Protein AF-A0AAV7JFS1-F1 (afdb_monomer_lite)

Secondary structure (DSSP, 8-state):
--HHHHHHHHTT---HHHHHHHSTTT--PPPHHHHHHHHHHTS-SS--EEEE-TTS-EEEEE--HHHHHHHHHHHHHHHTTTTTTT--SPEEEEESSBEEEEEETTS-EEEE-S-TTSSTTB---EEE----SHHHHHHHIIIIIHHHHHHHHHH-EEETTEEEEEEE------HHHHHHHHT--SS--TT--S-TTGGG-HHHHHHHS---S-HHHHHHHHHH--TTS---PPPTT---TTSPPPPS-------HHHHHHHHHHHHHHHHHHHHTT--S--TT-HHHHHHHHHHHHHHHHHH----SPBPTTSSBS--HHHHHHHHH-HHHHT------

Structure (mmCIF, N/CA/C/O backbone):
data_AF-A0AAV7JFS1-F1
#
_entry.id   AF-A0AAV7JFS1-F1
#
loop_
_atom_site.group_PDB
_atom_site.id
_atom_site.type_symbol
_atom_site.label_atom_id
_atom_site.label_alt_id
_atom_site.label_comp_id
_atom_site.label_asym_id
_atom_site.label_entity_id
_atom_site.label_seq_id
_atom_site.pdbx_PDB_ins_code
_atom_site.Cartn_x
_atom_site.Cartn_y
_atom_site.Cartn_z
_atom_site.occupancy
_atom_site.B_iso_or_equiv
_atom_site.auth_seq_id
_atom_site.auth_comp_id
_atom_site.auth_asym_id
_atom_site.auth_atom_id
_atom_site.pdbx_PDB_model_num
ATOM 1 N N . MET A 1 1 ? -40.258 6.018 -14.668 1.00 56.47 1 MET A N 1
ATOM 2 C CA . MET A 1 1 ? -39.124 6.833 -14.172 1.00 56.47 1 MET A CA 1
ATOM 3 C C . MET A 1 1 ? -38.743 7.802 -15.288 1.00 56.47 1 MET A C 1
ATOM 5 O O . MET A 1 1 ? -38.619 7.331 -16.410 1.00 56.47 1 MET A O 1
ATOM 9 N N . SER A 1 2 ? -38.694 9.124 -15.060 1.00 63.75 2 SER A N 1
ATOM 10 C CA . SER A 1 2 ? -38.379 10.075 -16.148 1.00 63.75 2 SER A CA 1
ATOM 11 C C . SER A 1 2 ? -36.921 9.918 -16.602 1.00 63.75 2 SER A C 1
ATOM 13 O O . SER A 1 2 ? -36.074 9.570 -15.779 1.00 63.75 2 SER A O 1
ATOM 15 N N . SER A 1 3 ? -36.623 10.174 -17.884 1.00 58.41 3 SER A N 1
ATOM 16 C CA . SER A 1 3 ? -35.262 10.037 -18.441 1.00 58.41 3 SER A CA 1
ATOM 17 C C . SER A 1 3 ? -34.228 10.840 -17.647 1.00 58.41 3 SER A C 1
ATOM 19 O O . SER A 1 3 ? -33.154 10.341 -17.363 1.00 58.41 3 SER A O 1
ATOM 21 N N . TYR A 1 4 ? -34.624 12.006 -17.133 1.00 59.56 4 TYR A N 1
ATOM 22 C CA . TYR A 1 4 ? -33.806 12.855 -16.267 1.00 59.56 4 TYR A CA 1
ATOM 23 C C . TYR A 1 4 ? -33.315 12.163 -14.980 1.00 59.56 4 TYR A C 1
ATOM 25 O O . TYR A 1 4 ? -32.215 12.435 -14.512 1.00 59.56 4 TYR A O 1
ATOM 33 N N . ILE A 1 5 ? -34.113 11.267 -14.385 1.00 57.91 5 ILE A N 1
ATOM 34 C CA . ILE A 1 5 ? -33.707 10.522 -13.181 1.00 57.91 5 ILE A CA 1
ATOM 35 C C . ILE A 1 5 ? -32.693 9.429 -13.540 1.00 57.91 5 ILE A C 1
ATOM 37 O O . ILE A 1 5 ? -31.767 9.200 -12.767 1.00 57.91 5 ILE A O 1
ATOM 41 N N . ILE A 1 6 ? -32.847 8.791 -14.704 1.00 59.22 6 ILE A N 1
ATOM 42 C CA . ILE A 1 6 ? -31.910 7.780 -15.217 1.00 59.22 6 ILE A CA 1
ATOM 43 C C . ILE A 1 6 ? -30.575 8.449 -15.561 1.00 59.22 6 ILE A C 1
ATOM 45 O O . ILE A 1 6 ? -29.546 8.030 -15.038 1.00 59.22 6 ILE A O 1
ATOM 49 N N . ASP A 1 7 ? -30.611 9.564 -16.294 1.00 56.53 7 ASP A N 1
ATOM 50 C CA . ASP A 1 7 ? -29.421 10.339 -16.658 1.00 56.53 7 ASP A CA 1
ATOM 51 C C . ASP A 1 7 ? -28.660 10.804 -15.406 1.00 56.53 7 ASP A C 1
ATOM 53 O O . ASP A 1 7 ? -27.447 10.671 -15.314 1.00 56.53 7 ASP A O 1
ATOM 57 N N . LEU A 1 8 ? -29.352 11.299 -14.374 1.00 53.88 8 LEU A N 1
ATOM 58 C CA . LEU A 1 8 ? -28.686 11.713 -13.137 1.00 53.88 8 LEU A CA 1
ATOM 59 C C . LEU A 1 8 ? -28.112 10.538 -12.319 1.00 53.88 8 LEU A C 1
ATOM 61 O O . LEU A 1 8 ? -27.107 10.722 -11.625 1.00 53.88 8 LEU A O 1
ATOM 65 N N . LEU A 1 9 ? -28.726 9.347 -12.373 1.00 55.47 9 LEU A N 1
ATOM 66 C CA . LEU A 1 9 ? -28.208 8.129 -11.727 1.00 55.47 9 LEU A CA 1
ATOM 67 C C . LEU A 1 9 ? -26.950 7.620 -12.431 1.00 55.47 9 LEU A C 1
ATOM 69 O O . LEU A 1 9 ? -26.016 7.196 -11.753 1.00 55.47 9 LEU A O 1
ATOM 73 N N . GLU A 1 10 ? -26.888 7.742 -13.755 1.00 52.69 10 GLU A N 1
ATOM 74 C CA . GLU A 1 10 ? -25.727 7.355 -14.561 1.00 52.69 10 GLU A CA 1
ATOM 75 C C . GLU A 1 10 ? -24.498 8.250 -14.320 1.00 52.69 10 GLU A C 1
ATOM 77 O O . GLU A 1 10 ? -23.367 7.777 -14.411 1.00 52.69 10 GLU A O 1
ATOM 82 N N . ILE A 1 11 ? -24.690 9.519 -13.932 1.00 51.75 11 ILE A N 1
ATOM 83 C CA . ILE A 1 11 ? -23.591 10.474 -13.673 1.00 51.75 11 ILE A CA 1
ATOM 84 C C . ILE A 1 11 ? -23.099 10.404 -12.205 1.00 51.75 11 ILE A C 1
ATOM 86 O O . ILE A 1 11 ? -22.103 11.031 -11.844 1.00 51.75 11 ILE A O 1
ATOM 90 N N . GLY A 1 12 ? -23.776 9.650 -11.325 1.00 47.09 12 GLY A N 1
ATOM 91 C CA . GLY A 1 12 ? -23.337 9.394 -9.942 1.00 47.09 12 GLY A CA 1
ATOM 92 C C . GLY A 1 12 ? -23.306 10.619 -9.009 1.00 47.09 12 GLY A C 1
ATOM 93 O O . GLY A 1 12 ? -22.743 10.556 -7.916 1.00 47.09 12 GLY A O 1
ATOM 94 N N . ALA A 1 13 ? -23.909 11.743 -9.407 1.00 51.78 13 ALA A N 1
ATOM 95 C CA . ALA A 1 13 ? -23.763 13.041 -8.746 1.00 51.78 13 ALA A CA 1
ATOM 96 C C . ALA A 1 13 ? -24.968 13.424 -7.863 1.00 51.78 13 ALA A C 1
ATOM 98 O O . ALA A 1 13 ? -25.509 14.525 -7.973 1.00 51.78 13 ALA A O 1
ATOM 99 N N . PHE A 1 14 ? -25.396 12.543 -6.954 1.00 57.62 14 PHE A N 1
ATOM 100 C CA . PHE A 1 14 ? -26.472 12.867 -6.010 1.00 57.62 14 PHE A CA 1
ATOM 101 C C . PHE A 1 14 ? -25.961 13.181 -4.608 1.00 57.62 14 PHE A C 1
ATOM 103 O O . PHE A 1 14 ? -25.256 12.391 -3.983 1.00 57.62 14 PHE A O 1
ATOM 110 N N . LYS A 1 15 ? -26.433 14.293 -4.034 1.00 69.62 15 LYS A N 1
ATOM 111 C CA . LYS A 1 15 ? -26.408 14.467 -2.576 1.00 69.62 15 LYS A CA 1
ATOM 112 C C . LYS A 1 15 ? -27.488 13.570 -1.962 1.00 69.62 15 LYS A C 1
ATOM 114 O O . LYS A 1 15 ? -28.612 13.533 -2.460 1.00 69.62 15 LYS A O 1
ATOM 119 N N . TYR A 1 16 ? -27.190 12.908 -0.841 1.00 71.81 16 TYR A N 1
ATOM 120 C CA . TYR A 1 16 ? -28.104 11.995 -0.124 1.00 71.81 16 TYR A CA 1
ATOM 121 C C . TYR A 1 16 ? -29.542 12.536 0.032 1.00 71.81 16 TYR A C 1
ATOM 123 O O . TYR A 1 16 ? -30.529 11.818 -0.116 1.00 71.81 16 TYR A O 1
ATOM 131 N N . THR A 1 17 ? -29.676 13.839 0.286 1.00 68.94 17 THR A N 1
ATOM 132 C CA . THR A 1 17 ? -30.964 14.523 0.462 1.00 68.94 17 THR A CA 1
ATOM 133 C C . THR A 1 17 ? -31.788 14.648 -0.822 1.00 68.94 17 THR A C 1
ATOM 135 O O . THR A 1 17 ? -33.015 14.683 -0.741 1.00 68.94 17 THR A O 1
ATOM 138 N N . GLN A 1 18 ? -31.150 14.707 -1.993 1.00 73.50 18 GLN A N 1
ATOM 139 C CA . GLN A 1 18 ? -31.816 14.731 -3.299 1.00 73.50 18 GLN A CA 1
ATOM 140 C C . GLN A 1 18 ? -32.323 13.334 -3.662 1.00 73.50 18 GLN A C 1
ATOM 142 O O . GLN A 1 18 ? -33.495 13.186 -4.000 1.00 73.50 18 GLN A O 1
ATOM 147 N N . LEU A 1 19 ? -31.487 12.308 -3.470 1.00 73.50 19 LEU A N 1
ATOM 148 C CA . LEU A 1 19 ? -31.853 10.908 -3.699 1.00 73.50 19 LEU A CA 1
ATOM 149 C C . LEU A 1 19 ? -33.037 10.482 -2.816 1.00 73.50 19 LEU A C 1
ATOM 151 O O . LEU A 1 19 ? -34.024 9.939 -3.305 1.00 73.50 19 LEU A O 1
ATOM 155 N N . LYS A 1 20 ? -33.000 10.837 -1.524 1.00 72.12 20 LYS A N 1
ATOM 156 C CA . LYS A 1 20 ? -34.100 10.573 -0.586 1.00 72.12 20 LYS A CA 1
ATOM 157 C C . LYS A 1 20 ? -35.417 11.246 -0.988 1.00 72.12 20 LYS A C 1
ATOM 159 O O . LYS A 1 20 ? -36.482 10.697 -0.723 1.00 72.12 20 LYS A O 1
ATOM 164 N N . LYS A 1 21 ? -35.372 12.449 -1.575 1.00 73.94 21 LYS A N 1
ATOM 165 C CA . LYS A 1 21 ? -36.579 13.138 -2.067 1.00 73.94 21 LYS A CA 1
ATOM 166 C C . LYS A 1 21 ? -37.148 12.455 -3.310 1.00 73.94 21 LYS A C 1
ATOM 168 O O . LYS A 1 21 ? -38.365 12.358 -3.413 1.00 73.94 21 LYS A O 1
ATOM 173 N N . LEU A 1 22 ? -36.279 11.985 -4.204 1.00 72.38 22 LEU A N 1
ATOM 174 C CA . LEU A 1 22 ? -36.659 11.321 -5.453 1.00 72.38 22 LEU A CA 1
ATOM 175 C C . LEU A 1 22 ? -37.273 9.937 -5.222 1.00 72.38 22 LEU A C 1
ATOM 177 O O . LEU A 1 22 ? -38.253 9.595 -5.867 1.00 72.38 22 LEU A O 1
ATOM 181 N N . LEU A 1 23 ? -36.735 9.171 -4.273 1.00 74.19 23 LEU A N 1
ATOM 182 C CA . LEU A 1 23 ? -37.113 7.772 -4.034 1.00 74.19 23 LEU A CA 1
ATOM 183 C C . LEU A 1 23 ? -38.094 7.585 -2.867 1.00 74.19 23 LEU A C 1
ATOM 185 O O . LEU A 1 23 ? -38.326 6.467 -2.413 1.00 74.19 23 LEU A O 1
ATOM 189 N N . LYS A 1 24 ? -38.671 8.682 -2.359 1.00 67.19 24 LYS A N 1
ATOM 190 C CA . LYS A 1 24 ? -39.486 8.709 -1.132 1.00 67.19 24 LYS A CA 1
ATOM 191 C C . LYS A 1 24 ? -40.733 7.811 -1.189 1.00 67.19 24 LYS A C 1
ATOM 193 O O . LYS A 1 24 ? -41.293 7.521 -0.137 1.00 67.19 24 LYS A O 1
ATOM 198 N N . GLN A 1 25 ? -41.180 7.430 -2.386 1.00 61.62 25 GLN A N 1
ATOM 199 C CA . GLN A 1 25 ? -42.351 6.572 -2.597 1.00 61.62 25 GLN A CA 1
ATOM 200 C C . GLN A 1 25 ? -42.007 5.073 -2.649 1.00 61.62 25 GLN A C 1
ATOM 202 O O . GLN A 1 25 ? -42.885 4.267 -2.367 1.00 61.62 25 GLN A O 1
ATOM 207 N N . ASP A 1 26 ? -40.742 4.712 -2.902 1.00 66.81 26 ASP A N 1
ATOM 208 C CA . ASP A 1 26 ? -40.341 3.325 -3.189 1.00 66.81 26 ASP A CA 1
ATOM 209 C C . ASP A 1 26 ? -39.353 2.747 -2.161 1.00 66.81 26 ASP A C 1
ATOM 211 O O . ASP A 1 26 ? -39.311 1.537 -1.952 1.00 66.81 26 ASP A O 1
ATOM 215 N N . ILE A 1 27 ? -38.537 3.590 -1.509 1.00 70.00 27 ILE A N 1
ATOM 216 C CA . ILE A 1 27 ? -37.485 3.150 -0.579 1.00 70.00 27 ILE A CA 1
ATOM 217 C C . ILE A 1 27 ? -37.431 4.065 0.650 1.00 70.00 27 ILE A C 1
ATOM 219 O O . ILE A 1 27 ? -37.325 5.292 0.556 1.00 70.00 27 ILE A O 1
ATOM 223 N N . VAL A 1 28 ? -37.432 3.459 1.841 1.00 74.38 28 VAL A N 1
ATOM 224 C CA . VAL A 1 28 ? -37.285 4.185 3.108 1.00 74.38 28 VAL A CA 1
ATOM 225 C C . VAL A 1 28 ? -35.805 4.417 3.410 1.00 74.38 28 VAL A C 1
ATOM 227 O O . VAL A 1 28 ? -35.106 3.550 3.921 1.00 74.38 28 VAL A O 1
ATOM 230 N N . PHE A 1 29 ? -35.325 5.628 3.131 1.00 77.00 29 PHE A N 1
ATOM 231 C CA . PHE A 1 29 ? -33.982 6.057 3.529 1.00 77.00 29 PHE A CA 1
ATOM 232 C C . PHE A 1 29 ? -33.954 6.570 4.980 1.00 77.00 29 PHE A C 1
ATOM 234 O O . PHE A 1 29 ? -34.806 7.400 5.345 1.00 77.00 29 PHE A O 1
ATOM 241 N N . PRO A 1 30 ? -32.931 6.218 5.788 1.00 78.38 30 PRO A N 1
ATOM 242 C CA . PRO A 1 30 ? -32.705 6.811 7.106 1.00 78.38 30 PRO A CA 1
ATOM 243 C C . PRO A 1 30 ? -32.702 8.345 7.067 1.00 78.38 30 PRO A C 1
ATOM 245 O O . PRO A 1 30 ? -32.467 8.988 6.036 1.00 78.38 30 PRO A O 1
ATOM 248 N N . SER A 1 31 ? -33.023 9.004 8.176 1.00 75.81 31 SER A N 1
ATOM 249 C CA . SER A 1 31 ? -32.845 10.459 8.237 1.00 75.81 31 SER A CA 1
ATOM 250 C C . SER A 1 31 ? -31.356 10.808 8.314 1.00 75.81 31 SER A C 1
ATOM 252 O O . SER A 1 31 ? -30.551 10.017 8.798 1.00 75.81 31 SER A O 1
ATOM 254 N N . TYR A 1 32 ? -30.980 12.010 7.868 1.00 74.38 32 TYR A N 1
ATOM 255 C CA . TYR A 1 32 ? -29.608 12.486 8.063 1.00 74.38 32 TYR A CA 1
ATOM 256 C C . TYR A 1 32 ? -29.244 12.558 9.556 1.00 74.38 32 TYR A C 1
ATOM 258 O O . TYR A 1 32 ? -28.100 12.318 9.912 1.00 74.38 32 TYR A O 1
ATOM 266 N N . LYS A 1 33 ? -30.227 12.804 10.437 1.00 75.38 33 LYS A N 1
ATOM 267 C CA . LYS A 1 33 ? -30.050 12.730 11.894 1.00 75.38 33 LYS A CA 1
ATOM 268 C C . LYS A 1 33 ? -29.602 11.332 12.334 1.00 75.38 33 LYS A C 1
ATOM 270 O O . LYS A 1 33 ? -28.626 11.235 13.061 1.00 75.38 33 LYS A O 1
ATOM 275 N N . VAL A 1 34 ? -30.256 10.280 11.835 1.00 78.44 34 VAL A N 1
ATOM 276 C CA . VAL A 1 34 ? -29.882 8.882 12.119 1.00 78.44 34 VAL A CA 1
ATOM 277 C C . VAL A 1 34 ? -28.473 8.581 11.601 1.00 78.44 34 VAL A C 1
ATOM 279 O O . VAL A 1 34 ? -27.651 8.060 12.340 1.00 78.44 34 VAL A O 1
ATOM 282 N N . ILE A 1 35 ? -28.143 8.988 10.370 1.00 79.75 35 ILE A N 1
ATOM 283 C CA . ILE A 1 35 ? -26.781 8.821 9.825 1.00 79.75 35 ILE A CA 1
ATOM 284 C C . ILE A 1 35 ? -25.747 9.577 10.666 1.00 79.75 35 ILE A C 1
ATOM 286 O O . ILE A 1 35 ? -24.662 9.067 10.920 1.00 79.75 35 ILE A O 1
ATOM 290 N N . SER A 1 36 ? -26.068 10.794 11.103 1.00 76.50 36 SER A N 1
ATOM 291 C CA . SER A 1 36 ? -25.178 11.600 11.936 1.00 76.50 36 SER A CA 1
ATOM 292 C C . SER A 1 36 ? -24.962 10.982 13.316 1.00 76.50 36 SER A C 1
ATOM 294 O O . SER A 1 36 ? -23.861 11.103 13.839 1.00 76.50 36 SER A O 1
ATOM 296 N N . GLN A 1 37 ? -25.976 10.327 13.888 1.00 80.88 37 GLN A N 1
ATOM 297 C CA . GLN A 1 37 ? -25.847 9.571 15.137 1.00 80.88 37 GLN A CA 1
ATOM 298 C C . GLN A 1 37 ? -24.901 8.383 14.942 1.00 80.88 37 GLN A C 1
ATOM 300 O O . GLN A 1 37 ? -23.893 8.309 15.635 1.00 80.88 37 GLN A O 1
ATOM 305 N N . TYR A 1 38 ? -25.111 7.562 13.906 1.00 81.50 38 TYR A N 1
ATOM 306 C CA . TYR A 1 38 ? -24.168 6.488 13.563 1.00 81.50 38 TYR A CA 1
ATOM 307 C C . TYR A 1 38 ? -22.747 7.005 13.321 1.00 81.50 38 TYR A C 1
ATOM 309 O O . TYR A 1 38 ? -21.778 6.390 13.756 1.00 81.50 38 TYR A O 1
ATOM 317 N N . ARG A 1 39 ? -22.599 8.163 12.660 1.00 80.81 39 ARG A N 1
ATOM 318 C CA . ARG A 1 39 ? -21.292 8.797 12.451 1.00 80.81 39 ARG A CA 1
ATOM 319 C C . ARG A 1 39 ? -20.627 9.187 13.773 1.00 80.81 39 ARG A C 1
ATOM 321 O O . ARG A 1 39 ? -19.418 9.030 13.898 1.00 80.81 39 ARG A O 1
ATOM 328 N N . GLN A 1 40 ? -21.387 9.711 14.731 1.00 80.62 40 GLN A N 1
ATOM 329 C CA . GLN A 1 40 ? -20.873 10.044 16.061 1.00 80.62 40 GLN A CA 1
ATOM 330 C C . GLN A 1 40 ? -20.447 8.790 16.826 1.00 80.62 40 GLN A C 1
ATOM 332 O O . GLN A 1 40 ? -19.398 8.810 17.452 1.00 80.62 40 GLN A O 1
ATOM 337 N N . GLU A 1 41 ? -21.191 7.691 16.708 1.00 79.19 41 GLU A N 1
ATOM 338 C CA . GLU A 1 41 ? -20.843 6.422 17.355 1.00 79.19 41 GLU A CA 1
ATOM 339 C C . GLU A 1 41 ? -19.536 5.815 16.815 1.00 79.19 41 GLU A C 1
ATOM 341 O O . GLU A 1 41 ? -18.808 5.161 17.558 1.00 79.19 41 GLU A O 1
ATOM 346 N N . ILE A 1 42 ? -19.232 5.991 15.524 1.00 76.94 42 ILE A N 1
ATOM 347 C CA . ILE A 1 42 ? -17.968 5.526 14.914 1.00 76.94 42 ILE A CA 1
ATOM 348 C C . ILE A 1 42 ? -16.839 6.562 15.000 1.00 76.94 42 ILE A C 1
ATOM 350 O O . ILE A 1 42 ? -15.756 6.332 14.466 1.00 76.94 42 ILE A O 1
ATOM 354 N N . SER A 1 43 ? -17.097 7.725 15.599 1.00 76.81 43 SER A N 1
ATOM 355 C CA . SER A 1 43 ? -16.074 8.747 15.798 1.00 76.81 43 SER A CA 1
ATOM 356 C C . SER A 1 43 ? -15.302 8.454 17.076 1.00 76.81 43 SER A C 1
ATOM 358 O O . SER A 1 43 ? -15.879 8.064 18.086 1.00 76.81 43 SER A O 1
ATOM 360 N N . LEU A 1 44 ? -13.994 8.682 17.035 1.00 74.25 44 LEU A N 1
ATOM 361 C CA . LEU A 1 44 ? -13.149 8.609 18.221 1.00 74.25 44 LEU A CA 1
ATOM 362 C C . LEU A 1 44 ? -13.555 9.691 19.226 1.00 74.25 44 LEU A C 1
ATOM 364 O O . LEU A 1 44 ? -13.974 10.790 18.840 1.00 74.25 44 LEU A O 1
ATOM 368 N N . SER A 1 45 ? -13.395 9.393 20.512 1.00 62.34 45 SER A N 1
ATOM 369 C CA . SER A 1 45 ? -13.652 10.318 21.612 1.00 62.34 45 SER A CA 1
ATOM 370 C C . SER A 1 45 ? -12.564 11.397 21.687 1.00 62.34 45 SER A C 1
ATOM 372 O O . SER A 1 45 ? -11.737 11.408 22.580 1.00 62.34 45 SER A O 1
ATOM 374 N N . GLN A 1 46 ? -12.573 12.334 20.738 1.00 61.56 46 GLN A N 1
ATOM 375 C CA . GLN A 1 46 ? -11.890 13.638 20.797 1.00 61.56 46 GLN A CA 1
ATOM 376 C C . GLN A 1 46 ? -10.345 13.684 20.823 1.00 61.56 46 GLN A C 1
ATOM 378 O O . GLN A 1 46 ? -9.803 14.786 20.760 1.00 61.56 46 GLN A O 1
ATOM 383 N N . SER A 1 47 ? -9.616 12.570 20.807 1.00 69.38 47 SER A N 1
ATOM 384 C CA . SER A 1 47 ? -8.147 12.556 20.961 1.00 69.38 47 SER A CA 1
ATOM 385 C C . SER A 1 47 ? -7.340 12.902 19.702 1.00 69.38 47 SER A C 1
ATOM 387 O O . SER A 1 47 ? -6.328 12.269 19.405 1.00 69.38 47 SER A O 1
ATOM 389 N N . VAL A 1 48 ? -7.754 13.904 18.923 1.00 81.44 48 VAL A N 1
ATOM 390 C CA . VAL A 1 48 ? -6.903 14.386 17.825 1.00 81.44 48 VAL A CA 1
ATOM 391 C C . VAL A 1 48 ? -5.748 15.186 18.420 1.00 81.44 48 VAL A C 1
ATOM 393 O O . VAL A 1 48 ? -5.938 16.262 18.984 1.00 81.44 48 VAL A O 1
ATOM 396 N N . LEU A 1 49 ? -4.540 14.657 18.271 1.00 85.94 49 LEU A N 1
ATOM 397 C CA . LEU A 1 49 ? -3.301 15.296 18.680 1.00 85.94 49 LEU A CA 1
ATOM 398 C C . LEU A 1 49 ? -2.760 16.134 17.523 1.00 85.94 49 LEU A C 1
ATOM 400 O O . LEU A 1 49 ? -2.576 15.639 16.409 1.00 85.94 49 LEU A O 1
ATOM 404 N N . PHE A 1 50 ? -2.463 17.403 17.787 1.00 87.81 50 PHE A N 1
ATOM 405 C CA . PHE A 1 50 ? -1.722 18.227 16.839 1.00 87.81 50 PHE A CA 1
ATOM 406 C C . PHE A 1 50 ? -0.244 17.859 16.910 1.00 87.81 50 PHE A C 1
ATOM 408 O O . PHE A 1 50 ? 0.371 17.917 17.972 1.00 87.81 50 PHE A O 1
ATOM 415 N N . VAL A 1 51 ? 0.326 17.486 15.768 1.00 86.44 51 VAL A N 1
ATOM 416 C CA . VAL A 1 51 ? 1.758 17.207 15.659 1.00 86.44 51 VAL A CA 1
ATOM 417 C C . VAL A 1 51 ? 2.461 18.524 15.372 1.00 86.44 51 VAL A C 1
ATOM 419 O O . VAL A 1 51 ? 2.126 19.201 14.396 1.00 86.44 51 VAL A O 1
ATOM 422 N N . THR A 1 52 ? 3.428 18.890 16.209 1.00 87.94 52 THR A N 1
ATOM 423 C CA . THR A 1 52 ? 4.258 20.083 16.025 1.00 87.94 52 THR A CA 1
ATOM 424 C C . THR A 1 52 ? 5.688 19.705 15.664 1.00 87.94 52 THR A C 1
ATOM 426 O O . THR A 1 52 ? 6.208 18.696 16.140 1.00 87.94 52 THR A O 1
ATOM 429 N N . ASN A 1 53 ? 6.340 20.516 14.833 1.00 81.81 53 ASN A N 1
ATOM 430 C CA . ASN A 1 53 ? 7.782 20.410 14.619 1.00 81.81 53 ASN A CA 1
ATOM 431 C C . ASN A 1 53 ? 8.555 20.958 15.849 1.00 81.81 53 ASN A C 1
ATOM 433 O O . ASN A 1 53 ? 7.937 21.527 16.754 1.00 81.81 53 ASN A O 1
ATOM 437 N N . PRO A 1 54 ? 9.897 20.833 15.900 1.00 77.75 54 PRO A N 1
ATOM 438 C CA . PRO A 1 54 ? 10.707 21.372 17.001 1.00 77.75 54 PRO A CA 1
ATOM 439 C C . PRO A 1 54 ? 10.588 22.890 17.210 1.00 77.75 54 PRO A C 1
ATOM 441 O O . PRO A 1 54 ? 10.891 23.388 18.288 1.00 77.75 54 PRO A O 1
ATOM 444 N N . GLU A 1 55 ? 10.138 23.627 16.194 1.00 84.19 55 GLU A N 1
ATOM 445 C CA . GLU A 1 55 ? 9.906 25.075 16.247 1.00 84.19 55 GLU A CA 1
ATOM 446 C C . GLU A 1 55 ? 8.502 25.425 16.781 1.00 84.19 55 GLU A C 1
ATOM 448 O O . GLU A 1 55 ? 8.164 26.599 16.903 1.00 84.19 55 GLU A O 1
ATOM 453 N N . GLY A 1 56 ? 7.668 24.422 17.085 1.00 85.00 56 GLY A N 1
ATOM 454 C CA . GLY A 1 56 ? 6.296 24.593 17.572 1.00 85.00 56 GLY A CA 1
ATOM 455 C C . GLY A 1 56 ? 5.241 24.773 16.474 1.00 85.00 56 GLY A C 1
ATOM 456 O O . GLY A 1 56 ? 4.063 24.946 16.781 1.00 85.00 56 GLY A O 1
ATOM 457 N N . ASN A 1 57 ? 5.618 24.700 15.196 1.00 87.19 57 ASN A N 1
ATOM 458 C CA . ASN A 1 57 ? 4.682 24.822 14.080 1.00 87.19 57 ASN A CA 1
ATOM 459 C C . ASN A 1 57 ? 3.856 23.541 13.928 1.00 87.19 57 ASN A C 1
ATOM 461 O O . ASN A 1 57 ? 4.420 22.447 13.882 1.00 87.19 57 ASN A O 1
ATOM 465 N N . SER A 1 58 ? 2.530 23.661 13.801 1.00 88.75 58 SER A N 1
ATOM 466 C CA . SER A 1 58 ? 1.668 22.511 13.503 1.00 88.75 58 SER A CA 1
ATOM 467 C C . SER A 1 58 ? 1.954 21.987 12.095 1.00 88.75 58 SER A C 1
ATOM 469 O O . SER A 1 58 ? 1.828 22.710 11.108 1.00 88.75 58 SER A O 1
ATOM 471 N N . ILE A 1 59 ? 2.347 20.721 12.019 1.00 90.62 59 ILE A N 1
ATOM 472 C CA . ILE A 1 59 ? 2.738 20.025 10.787 1.00 90.62 59 ILE A CA 1
ATOM 473 C C . ILE A 1 59 ? 1.791 18.880 10.438 1.00 90.62 59 ILE A C 1
ATOM 475 O O . ILE A 1 59 ? 1.949 18.242 9.399 1.00 90.62 59 ILE A O 1
ATOM 479 N N . GLY A 1 60 ? 0.806 18.595 11.287 1.00 91.56 60 GLY A N 1
ATOM 480 C CA . GLY A 1 60 ? -0.133 17.518 11.036 1.00 91.56 60 GLY A CA 1
ATOM 481 C C . GLY A 1 60 ? -1.041 17.204 12.207 1.00 91.56 60 GLY A C 1
ATOM 482 O O . GLY A 1 60 ? -1.058 17.890 13.232 1.00 91.56 60 GLY A O 1
ATOM 483 N N . VAL A 1 61 ? -1.781 16.119 12.029 1.00 91.25 61 VAL A N 1
ATOM 484 C CA . VAL A 1 61 ? -2.668 15.543 13.032 1.00 91.25 61 VAL A CA 1
ATOM 485 C C . VAL A 1 61 ? -2.339 14.070 13.216 1.00 91.25 61 VAL A C 1
ATOM 487 O O . VAL A 1 61 ? -1.999 13.366 12.264 1.00 91.25 61 VAL A O 1
ATOM 490 N N . SER A 1 62 ? -2.442 13.609 14.450 1.00 89.81 62 SER A N 1
ATOM 491 C CA . SER A 1 62 ? -2.300 12.213 14.828 1.00 89.81 62 SER A CA 1
ATOM 492 C C . SER A 1 62 ? -3.465 11.823 15.718 1.00 89.81 62 SER A C 1
ATOM 494 O O . SER A 1 62 ? -4.053 12.658 16.402 1.00 89.81 62 SER A O 1
ATOM 496 N N . VAL A 1 63 ? -3.795 10.548 15.710 1.00 88.31 63 VAL A N 1
ATOM 497 C CA . VAL A 1 63 ? -4.716 9.941 16.655 1.00 88.31 63 VAL A CA 1
ATOM 498 C C . VAL A 1 63 ? -3.938 8.860 17.401 1.00 88.31 63 VAL A C 1
ATOM 500 O O . VAL A 1 63 ? -3.165 8.132 16.768 1.00 88.31 63 VAL A O 1
ATOM 503 N N . PRO A 1 64 ? -4.117 8.720 18.725 1.00 87.31 64 PRO A N 1
ATOM 504 C CA . PRO A 1 64 ? -3.531 7.626 19.480 1.00 87.31 64 PRO A CA 1
ATOM 505 C C . PRO A 1 64 ? -3.830 6.277 18.822 1.00 87.31 64 PRO A C 1
ATOM 507 O O . PRO A 1 64 ? -4.986 5.893 18.639 1.00 87.31 64 PRO A O 1
ATOM 510 N N . TYR A 1 65 ? -2.773 5.543 18.467 1.00 86.62 65 TYR A N 1
ATOM 511 C CA . TYR A 1 65 ? -2.918 4.268 17.763 1.00 86.62 65 TYR A CA 1
ATOM 512 C C . TYR A 1 65 ? -3.732 3.255 18.589 1.00 86.62 65 TYR A C 1
ATOM 514 O O . TYR A 1 65 ? -4.543 2.512 18.037 1.00 86.62 65 TYR A O 1
ATOM 522 N N . PHE A 1 66 ? -3.578 3.294 19.916 1.00 87.25 66 PHE A N 1
ATOM 523 C CA . PHE A 1 66 ? -4.337 2.465 20.849 1.00 87.25 66 PHE A CA 1
ATOM 524 C C . PHE A 1 66 ? -5.853 2.650 20.679 1.00 87.25 66 PHE A C 1
ATOM 526 O O . PHE A 1 66 ? -6.555 1.668 20.472 1.00 87.25 66 PHE A O 1
ATOM 533 N N . GLU A 1 67 ? -6.347 3.892 20.651 1.00 87.00 67 GLU A N 1
ATOM 534 C CA . GLU A 1 67 ? -7.785 4.181 20.527 1.00 87.00 67 GLU A CA 1
ATOM 535 C C . GLU A 1 67 ? -8.362 3.740 19.178 1.00 87.00 67 GLU A C 1
ATOM 537 O O . GLU A 1 67 ? -9.475 3.218 19.102 1.00 87.00 67 GLU A O 1
ATOM 542 N N . ILE A 1 68 ? -7.603 3.924 18.091 1.00 88.31 68 ILE A N 1
ATOM 543 C CA . ILE A 1 68 ? -8.013 3.448 16.763 1.00 88.31 68 ILE A CA 1
ATOM 544 C C . ILE A 1 68 ? -8.181 1.936 16.773 1.00 88.31 68 ILE A C 1
ATOM 546 O O . ILE A 1 68 ? -9.146 1.415 16.202 1.00 88.31 68 ILE A O 1
ATOM 550 N N . LEU A 1 69 ? -7.215 1.233 17.359 1.00 88.50 69 LEU A N 1
ATOM 551 C CA . LEU A 1 69 ? -7.206 -0.216 17.345 1.00 88.50 69 LEU A CA 1
ATOM 552 C C . LEU A 1 69 ? -8.272 -0.783 18.285 1.00 88.50 69 LEU A C 1
ATOM 554 O O . LEU A 1 69 ? -9.000 -1.678 17.868 1.00 88.50 69 LEU A O 1
ATOM 558 N N . GLU A 1 70 ? -8.440 -0.206 19.473 1.00 87.75 70 GLU A N 1
ATOM 559 C CA . GLU A 1 70 ? -9.521 -0.525 20.410 1.00 87.75 70 GLU A CA 1
ATOM 560 C C . GLU A 1 70 ? -10.893 -0.380 19.744 1.00 87.75 70 GLU A C 1
ATOM 562 O O . GLU A 1 70 ? -11.646 -1.352 19.668 1.00 87.75 70 GLU A O 1
ATOM 567 N N . LEU A 1 71 ? -11.181 0.787 19.152 1.00 87.50 71 LEU A N 1
ATOM 568 C CA . LEU A 1 71 ? -12.444 1.035 18.455 1.00 87.50 71 LEU A CA 1
ATOM 569 C C . LEU A 1 71 ? -12.641 0.071 17.278 1.00 87.50 71 LEU A C 1
ATOM 571 O O . LEU A 1 71 ? -13.749 -0.411 17.035 1.00 87.50 71 LEU A O 1
ATOM 575 N N . THR A 1 72 ? -11.572 -0.220 16.533 1.00 88.75 72 THR A N 1
ATOM 576 C CA . THR A 1 72 ? -11.628 -1.158 15.405 1.00 88.75 72 THR A CA 1
ATOM 577 C C . THR A 1 72 ? -11.963 -2.565 15.890 1.00 88.75 72 THR A C 1
ATOM 579 O O . THR A 1 72 ? -12.880 -3.184 15.352 1.00 88.75 72 THR A O 1
ATOM 582 N N . ILE A 1 73 ? -11.279 -3.056 16.925 1.00 87.94 73 ILE A N 1
ATOM 583 C CA . ILE A 1 73 ? -11.529 -4.381 17.494 1.00 87.94 73 ILE A CA 1
ATOM 584 C C . ILE A 1 73 ? -12.946 -4.446 18.059 1.00 87.94 73 ILE A C 1
ATOM 586 O O . ILE A 1 73 ? -13.693 -5.338 17.670 1.00 87.94 73 ILE A O 1
ATOM 590 N N . GLN A 1 74 ? -13.357 -3.478 18.881 1.00 86.44 74 GLN A N 1
ATOM 591 C CA . GLN A 1 74 ? -14.700 -3.420 19.460 1.00 86.44 74 GLN A CA 1
ATOM 592 C C . GLN A 1 74 ? -15.783 -3.533 18.383 1.00 86.44 74 GLN A C 1
ATOM 594 O O . GLN A 1 74 ? -16.711 -4.331 18.500 1.00 86.44 74 GLN A O 1
ATOM 599 N N . ARG A 1 75 ? -15.640 -2.791 17.280 1.00 85.19 75 ARG A N 1
ATOM 600 C CA . ARG A 1 75 ? -16.594 -2.834 16.163 1.00 85.19 75 ARG A CA 1
ATOM 601 C C . ARG A 1 75 ? -16.643 -4.187 15.470 1.00 85.19 75 ARG A C 1
ATOM 603 O O . ARG A 1 75 ? -17.724 -4.610 15.067 1.00 85.19 75 ARG A O 1
ATOM 610 N N . HIS A 1 76 ? -15.505 -4.857 15.337 1.00 83.69 76 HIS A N 1
ATOM 611 C CA . HIS A 1 76 ? -15.478 -6.208 14.797 1.00 83.69 76 HIS A CA 1
ATOM 612 C C . HIS A 1 76 ? -16.097 -7.210 15.774 1.00 83.69 76 HIS A C 1
ATOM 614 O O . HIS A 1 76 ? -16.934 -7.996 15.345 1.00 83.69 76 HIS A O 1
ATOM 620 N N . LEU A 1 77 ? -15.802 -7.150 17.075 1.00 80.69 77 LEU A N 1
ATOM 621 C CA . LEU A 1 77 ? -16.401 -8.061 18.060 1.00 80.69 77 LEU A CA 1
ATOM 622 C C . LEU A 1 77 ? -17.934 -7.936 18.104 1.00 80.69 77 LEU A C 1
ATOM 624 O O . LEU A 1 77 ? -18.608 -8.962 18.056 1.00 80.69 77 LEU A O 1
ATOM 628 N N . LEU A 1 78 ? -18.476 -6.710 18.047 1.00 77.75 78 LEU A N 1
ATOM 629 C CA . LEU A 1 78 ? -19.925 -6.455 17.946 1.00 77.75 78 LEU A CA 1
ATOM 630 C C . LEU A 1 78 ? -20.567 -7.074 16.692 1.00 77.75 78 LEU A C 1
ATOM 632 O O . LEU A 1 78 ? -21.760 -7.357 16.669 1.00 77.75 78 LEU A O 1
ATOM 636 N N . SER A 1 79 ? -19.801 -7.286 15.618 1.00 74.94 79 SER A N 1
ATOM 637 C CA . SER A 1 79 ? -20.323 -7.927 14.403 1.00 74.94 79 SER A CA 1
ATOM 638 C C . SER A 1 79 ? -20.402 -9.458 14.497 1.00 74.94 79 SER A C 1
ATOM 640 O O . SER A 1 79 ? -21.037 -10.084 13.649 1.00 74.94 79 SER A O 1
ATOM 642 N N . PHE A 1 80 ? -19.810 -10.064 15.535 1.00 70.75 80 PHE A N 1
ATOM 643 C CA . PHE A 1 80 ? -19.698 -11.518 15.714 1.00 70.75 80 PHE A CA 1
ATOM 644 C C . PHE A 1 80 ? -20.361 -12.028 17.007 1.00 70.75 80 PHE A C 1
ATOM 646 O O . PHE A 1 80 ? -19.979 -13.094 17.498 1.00 70.75 80 PHE A O 1
ATOM 653 N N . ASP A 1 81 ? -21.360 -11.298 17.526 1.00 62.56 81 ASP A N 1
ATOM 654 C CA . ASP A 1 81 ? -22.024 -11.429 18.843 1.00 62.56 81 ASP A CA 1
ATOM 655 C C . ASP A 1 81 ? -22.312 -12.857 19.362 1.00 62.56 81 ASP A C 1
ATOM 657 O O . ASP A 1 81 ? -22.449 -13.049 20.567 1.00 62.56 81 ASP A O 1
ATOM 661 N N . SER A 1 82 ? -22.400 -13.886 18.515 1.00 60.25 82 SER A N 1
ATOM 662 C CA . SER A 1 82 ? -22.624 -15.274 18.959 1.00 60.25 82 SER A CA 1
ATOM 663 C C . SER A 1 82 ? -21.356 -16.129 19.084 1.00 60.25 82 SER A C 1
ATOM 665 O O . SER A 1 82 ? -21.321 -17.047 19.900 1.00 60.25 82 SER A O 1
ATOM 667 N N . ILE A 1 83 ? -20.306 -15.858 18.308 1.00 62.34 83 ILE A N 1
ATOM 668 C CA . ILE A 1 83 ? -19.101 -16.704 18.249 1.00 62.34 83 ILE A CA 1
ATOM 669 C C . ILE A 1 83 ? -18.048 -16.182 19.225 1.00 62.34 83 ILE A C 1
ATOM 671 O O . ILE A 1 83 ? -17.477 -16.937 20.010 1.00 62.34 83 ILE A O 1
ATOM 675 N N . VAL A 1 84 ? -17.843 -14.866 19.233 1.00 62.53 84 VAL A N 1
ATOM 676 C CA . VAL A 1 84 ? -16.860 -14.215 20.104 1.00 62.53 84 VAL A CA 1
ATOM 677 C C . VAL A 1 84 ? -17.293 -14.304 21.565 1.00 62.53 84 VAL A C 1
ATOM 679 O O . VAL A 1 84 ? -16.482 -14.679 22.414 1.00 62.53 84 VAL A O 1
ATOM 682 N N . ASN A 1 85 ? -18.568 -14.037 21.868 1.00 63.69 85 ASN A N 1
ATOM 683 C CA . ASN A 1 85 ? -19.079 -14.048 23.243 1.00 63.69 85 ASN A CA 1
ATOM 684 C C . ASN A 1 85 ? -18.980 -15.424 23.919 1.00 63.69 85 ASN A C 1
ATOM 686 O O . ASN A 1 85 ? -18.818 -15.485 25.135 1.00 63.69 85 ASN A O 1
ATOM 690 N N . ASN A 1 86 ? -18.970 -16.508 23.139 1.00 63.66 86 ASN A N 1
ATOM 691 C CA . ASN A 1 86 ? -18.837 -17.876 23.643 1.00 63.66 86 ASN A CA 1
ATOM 692 C C . ASN A 1 86 ? -17.386 -18.365 23.764 1.00 63.66 86 ASN A C 1
ATOM 694 O O . ASN A 1 86 ? -17.150 -19.390 24.405 1.00 63.66 86 ASN A O 1
ATOM 698 N N . SER A 1 87 ? -16.409 -17.657 23.184 1.00 66.38 87 SER A N 1
ATOM 699 C CA . SER A 1 87 ? -15.004 -18.014 23.378 1.00 66.38 87 SER A CA 1
ATOM 700 C C . SER A 1 87 ? -14.582 -17.701 24.815 1.00 66.38 87 SER A C 1
ATOM 702 O O . SER A 1 87 ? -14.585 -16.542 25.236 1.00 66.38 87 SER A O 1
ATOM 704 N N . GLN A 1 88 ? -14.230 -18.748 25.565 1.00 68.88 88 GLN A N 1
ATOM 705 C CA . GLN A 1 88 ? -13.617 -18.651 26.897 1.00 68.88 88 GLN A CA 1
ATOM 706 C C . GLN A 1 88 ? -12.104 -18.408 26.820 1.00 68.88 88 GLN A C 1
ATOM 708 O O . GLN A 1 88 ? -11.445 -18.235 27.845 1.00 68.88 88 GLN A O 1
ATOM 713 N N . TYR A 1 89 ? -11.547 -18.431 25.611 1.00 74.44 89 TYR A N 1
ATOM 714 C CA . TYR A 1 89 ? -10.118 -18.378 25.383 1.00 74.44 89 TYR A CA 1
ATOM 715 C C . TYR A 1 89 ? -9.635 -16.940 25.163 1.00 74.44 89 TYR A C 1
ATOM 717 O O . TYR A 1 89 ? -10.356 -16.129 24.574 1.00 74.44 89 TYR A O 1
ATOM 725 N N . PRO A 1 90 ? -8.403 -16.613 25.599 1.00 81.81 90 PRO A N 1
ATOM 726 C CA . PRO A 1 90 ? -7.753 -15.360 25.239 1.00 81.81 90 PRO A CA 1
ATOM 727 C C . PRO A 1 90 ? -7.746 -15.160 23.724 1.00 81.81 90 PRO A C 1
ATOM 729 O O . PRO A 1 90 ? -7.452 -16.088 22.965 1.00 81.81 90 PRO A O 1
ATOM 732 N N . LEU A 1 91 ? -8.059 -13.938 23.299 1.00 87.31 91 LEU A N 1
ATOM 733 C CA . LEU A 1 91 ? -8.075 -13.561 21.891 1.00 87.31 91 LEU A CA 1
ATOM 734 C C . LEU A 1 91 ? -6.751 -12.913 21.5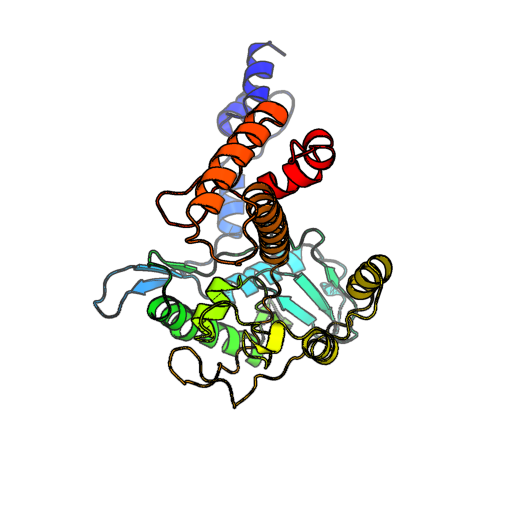06 1.00 87.31 91 LEU A C 1
ATOM 736 O O . LEU A 1 91 ? -6.153 -12.178 22.294 1.00 87.31 91 LEU A O 1
ATOM 740 N N . SER A 1 92 ? -6.335 -13.156 20.270 1.00 87.62 92 SER A N 1
ATOM 741 C CA . SER A 1 92 ? -5.200 -12.495 19.642 1.00 87.62 92 SER A CA 1
ATOM 742 C C . SER A 1 92 ? -5.653 -11.801 18.364 1.00 87.62 92 SER A C 1
ATOM 744 O O . SER A 1 92 ? -6.482 -12.308 17.609 1.00 87.62 92 SER A O 1
ATOM 746 N N . VAL A 1 93 ? -5.126 -10.607 18.132 1.00 87.31 93 VAL A N 1
ATOM 747 C CA . VAL A 1 93 ? -5.400 -9.786 16.957 1.00 87.31 93 VAL A CA 1
ATOM 748 C C . VAL A 1 93 ? -4.118 -9.639 16.170 1.00 87.31 93 VAL A C 1
ATOM 750 O O . VAL A 1 93 ? -3.104 -9.214 16.717 1.00 87.31 93 VAL A O 1
ATOM 753 N N . ARG A 1 94 ? -4.194 -9.904 14.866 1.00 84.94 94 ARG A N 1
ATOM 754 C CA . ARG A 1 94 ? -3.118 -9.578 13.936 1.00 84.94 94 ARG A CA 1
ATOM 755 C C . ARG A 1 94 ? -3.488 -8.342 13.131 1.00 84.94 94 ARG A C 1
ATOM 757 O O . ARG A 1 94 ? -4.501 -8.310 12.422 1.00 84.94 94 ARG A O 1
ATOM 764 N N . ASN A 1 95 ? -2.652 -7.320 13.241 1.00 82.69 95 ASN A N 1
ATOM 765 C CA . ASN A 1 95 ? -2.808 -6.041 12.570 1.00 82.69 95 ASN A CA 1
ATOM 766 C C . ASN A 1 95 ? -1.607 -5.798 11.652 1.00 82.69 95 ASN A C 1
ATOM 768 O O . ASN A 1 95 ? -0.486 -5.632 12.124 1.00 82.69 95 ASN A O 1
ATOM 772 N N . ALA A 1 96 ? -1.849 -5.755 10.344 1.00 79.00 96 ALA A N 1
ATOM 773 C CA . ALA A 1 96 ? -0.844 -5.401 9.353 1.00 79.00 96 ALA A CA 1
ATOM 774 C C . ALA A 1 96 ? -1.143 -4.009 8.783 1.00 79.00 96 ALA A C 1
ATOM 776 O O . ALA A 1 96 ? -1.617 -3.892 7.657 1.00 79.00 96 ALA A O 1
ATOM 777 N N . ASP A 1 97 ? -0.991 -2.975 9.621 1.00 73.62 97 ASP A N 1
ATOM 778 C CA . ASP A 1 97 ? -1.438 -1.587 9.383 1.00 73.62 97 ASP A CA 1
ATOM 779 C C . ASP A 1 97 ? -2.926 -1.483 8.945 1.00 73.62 97 ASP A C 1
ATOM 781 O O . ASP A 1 97 ? -3.370 -0.564 8.251 1.00 73.62 97 ASP A O 1
ATOM 785 N N . GLY A 1 98 ? -3.707 -2.463 9.392 1.00 75.25 98 GLY A N 1
ATOM 786 C CA . GLY A 1 98 ? -5.099 -2.759 9.095 1.00 75.25 98 GLY A CA 1
ATOM 787 C C . GLY A 1 98 ? -5.455 -4.102 9.739 1.00 75.25 98 GLY A C 1
ATOM 788 O O . GLY A 1 98 ? -4.608 -4.991 9.850 1.00 75.25 98 GLY A O 1
ATOM 789 N N . LEU A 1 99 ? -6.697 -4.272 10.202 1.00 78.31 99 LEU A N 1
ATOM 790 C CA . LEU A 1 99 ? -7.088 -5.524 10.856 1.00 78.31 99 LEU A CA 1
ATOM 791 C C . LEU A 1 99 ? -7.097 -6.674 9.835 1.00 78.31 99 LEU A C 1
ATOM 793 O O . LEU A 1 99 ? -7.882 -6.657 8.879 1.00 78.31 99 LEU A O 1
ATOM 797 N N . VAL A 1 100 ? -6.235 -7.669 10.057 1.00 80.44 100 VAL A N 1
ATOM 798 C CA . VAL A 1 100 ? -6.104 -8.855 9.197 1.00 80.44 100 VAL A CA 1
ATOM 799 C C . VAL A 1 100 ? -6.990 -9.975 9.711 1.00 80.44 100 VAL A C 1
ATOM 801 O O . VAL A 1 100 ? -7.748 -10.566 8.942 1.00 80.44 100 VAL A O 1
ATOM 804 N N . GLY A 1 101 ? -6.939 -10.233 11.016 1.00 83.38 101 GLY A N 1
ATOM 805 C CA . GLY A 1 101 ? -7.717 -11.302 11.615 1.00 83.38 101 GLY A CA 1
ATOM 806 C C . GLY A 1 101 ? -7.732 -11.277 13.135 1.00 83.38 101 GLY A C 1
ATOM 807 O O . GLY A 1 101 ? -6.957 -10.564 13.778 1.00 83.38 101 GLY A O 1
ATOM 808 N N . ILE A 1 102 ? -8.649 -12.071 13.681 1.00 85.31 102 ILE A N 1
ATOM 809 C CA . ILE A 1 102 ? -8.788 -12.351 15.109 1.00 85.31 102 ILE A CA 1
ATOM 810 C C . ILE A 1 102 ? -8.753 -13.866 15.272 1.00 85.31 102 ILE A C 1
ATOM 812 O O . ILE A 1 102 ? -9.522 -14.577 14.620 1.00 85.31 102 ILE A O 1
ATOM 816 N N . THR A 1 103 ? -7.872 -14.350 16.134 1.00 86.12 103 THR A 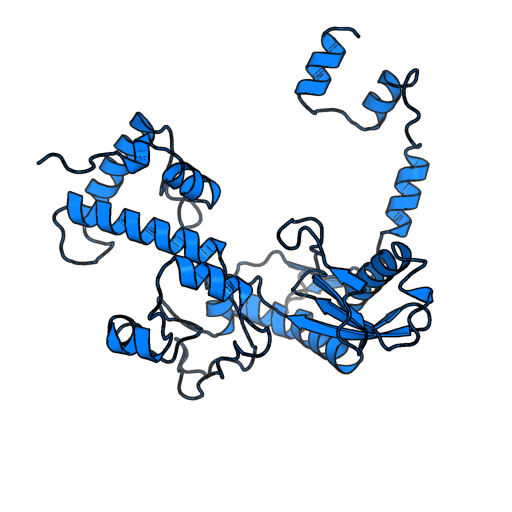N 1
ATOM 817 C CA . THR A 1 103 ? -7.728 -15.765 16.4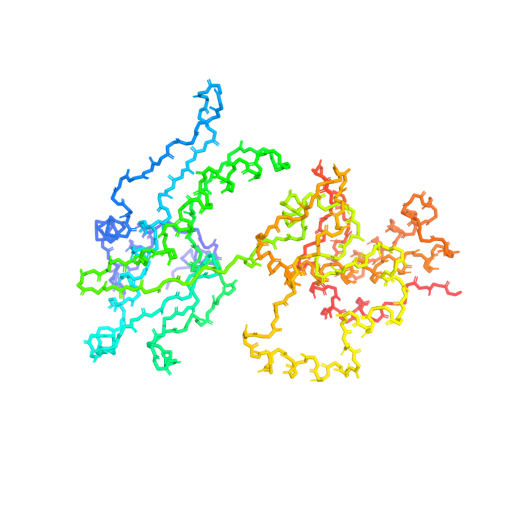73 1.00 86.12 103 THR A CA 1
ATOM 818 C C . THR A 1 103 ? -7.940 -15.971 17.965 1.00 86.12 103 THR A C 1
ATOM 820 O O . THR A 1 103 ? -7.789 -15.045 18.765 1.00 86.12 103 THR A O 1
ATOM 823 N N . ASP A 1 104 ? -8.311 -17.182 18.360 1.00 84.19 104 ASP A N 1
ATOM 824 C CA . ASP A 1 104 ? -8.141 -17.611 19.745 1.00 84.19 104 ASP A CA 1
ATOM 825 C C . ASP A 1 104 ? -6.753 -18.239 19.961 1.00 84.19 104 ASP A C 1
ATOM 827 O O . ASP A 1 104 ? -5.964 -18.428 19.030 1.00 84.19 104 ASP A O 1
ATOM 831 N N . ASN A 1 105 ? -6.436 -18.566 21.210 1.00 78.25 105 ASN A N 1
ATOM 832 C CA . ASN A 1 105 ? -5.167 -19.197 21.575 1.00 78.25 105 ASN A CA 1
ATOM 833 C C . ASN A 1 105 ? -5.000 -20.648 21.071 1.00 78.25 105 ASN A C 1
ATOM 835 O O . ASN A 1 105 ? -3.926 -21.218 21.254 1.00 78.25 105 ASN A O 1
ATOM 839 N N . THR A 1 106 ? -6.025 -21.249 20.455 1.00 78.06 106 THR A N 1
ATOM 840 C CA . THR A 1 106 ? -5.925 -22.555 19.781 1.00 78.06 106 THR A CA 1
ATOM 841 C C . THR A 1 106 ? -5.487 -22.413 18.321 1.00 78.06 106 THR A C 1
ATOM 843 O O . THR A 1 106 ? -5.235 -23.413 17.652 1.00 78.06 106 THR A O 1
ATOM 846 N N . GLY A 1 107 ? -5.380 -21.173 17.828 1.00 78.06 107 GLY A N 1
ATOM 847 C CA . GLY A 1 107 ? -5.109 -20.859 16.428 1.00 78.06 107 GLY A CA 1
ATOM 848 C C . GLY A 1 107 ? -6.367 -20.854 15.559 1.00 78.06 107 GLY A C 1
ATOM 849 O O . GLY A 1 107 ? -6.270 -20.664 14.347 1.00 78.06 107 GLY A O 1
ATOM 850 N N . PHE A 1 108 ? -7.556 -21.031 16.143 1.00 81.44 108 PHE A N 1
ATOM 851 C CA . PHE A 1 108 ? -8.802 -20.969 15.393 1.00 81.44 108 PHE A CA 1
ATOM 852 C C . PHE A 1 108 ? -9.111 -19.519 15.013 1.00 81.44 108 PHE A C 1
ATOM 854 O O . PHE A 1 108 ? -9.125 -18.620 15.858 1.00 81.44 108 PHE A O 1
ATOM 861 N N . SER A 1 109 ? -9.365 -19.279 13.726 1.00 82.62 109 SER A N 1
ATOM 862 C CA . SER A 1 109 ? -9.695 -17.944 13.239 1.00 82.62 109 SER A CA 1
ATOM 863 C C . SER A 1 109 ? -11.173 -17.632 13.448 1.00 82.62 109 SER A C 1
ATOM 865 O O . SER A 1 109 ? -12.053 -18.247 12.850 1.00 82.62 109 SER A O 1
ATOM 867 N N . LEU A 1 110 ? -11.435 -16.639 14.294 1.00 80.75 110 LEU A N 1
ATOM 868 C CA . LEU A 1 110 ? -12.769 -16.101 14.556 1.00 80.75 110 LEU A CA 1
ATOM 869 C C . LEU A 1 110 ? -13.163 -15.062 13.504 1.00 80.75 110 LEU A C 1
ATOM 871 O O . LEU A 1 110 ? -14.342 -14.883 13.207 1.00 80.75 110 LEU A O 1
ATOM 875 N N . TYR A 1 111 ? -12.168 -14.374 12.944 1.00 84.44 111 TYR A N 1
ATOM 876 C CA . TYR A 1 111 ? -12.340 -13.410 11.872 1.00 84.44 111 TYR A CA 1
ATOM 877 C C . TYR A 1 111 ? -11.118 -13.406 10.962 1.00 84.44 111 TYR A C 1
ATOM 879 O O . TYR A 1 111 ? -9.985 -13.302 11.432 1.00 84.44 111 TYR A O 1
ATOM 887 N N . VAL A 1 112 ? -11.377 -13.412 9.657 1.00 84.31 112 VAL A N 1
ATOM 888 C CA . VAL A 1 112 ? -10.400 -13.088 8.619 1.00 84.31 112 VAL A CA 1
ATOM 889 C C . VAL A 1 112 ? -10.997 -11.999 7.748 1.00 84.31 112 VAL A C 1
ATOM 891 O O . VAL A 1 112 ? -12.132 -12.108 7.278 1.00 84.31 112 VAL A O 1
ATOM 894 N N . ASN A 1 113 ? -10.224 -10.949 7.504 1.00 82.38 113 ASN A N 1
ATOM 895 C CA . ASN A 1 113 ? -10.596 -9.931 6.543 1.00 82.38 113 ASN A CA 1
ATOM 896 C C . ASN A 1 113 ? -10.638 -10.537 5.132 1.00 82.38 113 ASN A C 1
ATOM 898 O O . ASN A 1 113 ? -9.620 -10.969 4.598 1.00 82.38 113 ASN A O 1
ATOM 902 N N . THR A 1 114 ? -11.814 -10.543 4.509 1.00 85.25 114 THR A N 1
ATOM 903 C CA . THR A 1 114 ? -12.025 -11.111 3.167 1.00 85.25 114 THR A CA 1
ATOM 904 C C . THR A 1 114 ? -11.502 -10.217 2.041 1.00 85.25 114 THR A C 1
ATOM 906 O O . THR A 1 114 ? -11.500 -10.611 0.877 1.00 85.25 114 THR A O 1
ATOM 909 N N . SER A 1 115 ? -11.082 -8.990 2.351 1.00 84.88 115 SER A N 1
ATOM 910 C CA . SER A 1 115 ? -10.529 -8.028 1.394 1.00 84.88 115 SER A CA 1
ATOM 911 C C . SER A 1 115 ? -9.372 -7.240 2.024 1.00 84.88 115 SER A C 1
ATOM 913 O O . SER A 1 115 ? -9.455 -6.015 2.155 1.00 84.88 115 SER A O 1
ATOM 915 N N . PRO A 1 116 ? -8.271 -7.915 2.407 1.00 79.31 116 PRO A N 1
ATOM 916 C CA . PRO A 1 116 ? -7.175 -7.308 3.169 1.00 79.31 116 PRO A CA 1
ATOM 917 C C . PRO A 1 116 ? -6.391 -6.256 2.368 1.00 79.31 116 PRO A C 1
ATOM 919 O O . PRO A 1 116 ? -5.710 -5.416 2.940 1.00 79.31 116 PRO A O 1
ATOM 922 N N . ASN A 1 117 ? -6.511 -6.271 1.039 1.00 79.12 117 ASN A N 1
ATOM 923 C CA . ASN A 1 117 ? -5.886 -5.321 0.116 1.00 79.12 117 ASN A CA 1
ATOM 924 C C . ASN A 1 117 ? -6.816 -4.171 -0.322 1.00 79.12 117 ASN A C 1
ATOM 926 O O . ASN A 1 117 ? -6.413 -3.322 -1.119 1.00 79.12 117 ASN A O 1
ATOM 930 N N . SER A 1 118 ? -8.067 -4.158 0.141 1.00 83.38 118 SER A N 1
ATOM 931 C CA . SER A 1 118 ? -9.002 -3.056 -0.096 1.00 83.38 118 SER A CA 1
ATOM 932 C C . SER A 1 118 ? -8.630 -1.856 0.772 1.00 83.38 118 SER A C 1
ATOM 934 O O . SER A 1 118 ? -8.129 -2.079 1.860 1.00 83.38 118 SER A O 1
ATOM 936 N N . PRO A 1 119 ? -8.906 -0.596 0.387 1.00 82.44 119 PRO A N 1
ATOM 937 C CA . PRO A 1 119 ? -8.665 0.564 1.251 1.00 82.44 119 PRO A CA 1
ATOM 938 C C . PRO A 1 119 ? -9.573 0.629 2.498 1.00 82.44 119 PRO A C 1
ATOM 940 O O . PRO A 1 119 ? -9.278 1.372 3.428 1.00 82.44 119 PRO A O 1
ATOM 943 N N . PHE A 1 120 ? -10.677 -0.125 2.552 1.00 82.62 120 PHE A N 1
ATOM 944 C CA . PHE A 1 120 ? -11.675 -0.016 3.631 1.00 82.62 120 PHE A CA 1
ATOM 945 C C . PHE A 1 120 ? -11.245 -0.417 5.061 1.00 82.62 120 PHE A C 1
ATOM 947 O O . PHE A 1 120 ? -11.740 0.211 6.001 1.00 82.62 120 PHE A O 1
ATOM 954 N N . PRO A 1 121 ? -10.397 -1.434 5.298 1.00 83.12 121 PRO A N 1
ATOM 955 C CA . PRO A 1 121 ? -9.954 -1.832 6.631 1.00 83.12 121 PRO A CA 1
ATOM 956 C C . PRO A 1 121 ? -8.803 -0.966 7.163 1.00 83.12 121 PRO A C 1
ATOM 958 O O . PRO A 1 121 ? -8.515 -1.019 8.356 1.00 83.12 121 PRO A O 1
ATOM 961 N N . PHE A 1 122 ? -8.170 -0.150 6.315 1.00 84.88 122 PHE A N 1
ATOM 962 C CA . PHE A 1 122 ? -7.096 0.745 6.730 1.00 84.88 122 PHE A CA 1
ATOM 963 C C . PHE A 1 122 ? -7.634 1.849 7.638 1.00 84.88 122 PHE A C 1
ATOM 965 O O . PHE A 1 122 ? -8.742 2.369 7.452 1.00 84.88 122 PHE A O 1
ATOM 972 N N . ARG A 1 123 ? -6.848 2.207 8.651 1.00 85.56 123 ARG A N 1
ATOM 973 C CA . ARG A 1 123 ? -7.182 3.267 9.604 1.00 85.56 123 ARG A CA 1
ATOM 974 C C . ARG A 1 123 ? -6.044 4.270 9.637 1.00 85.56 123 ARG A C 1
ATOM 976 O O . ARG A 1 123 ? -4.892 3.906 9.840 1.00 85.56 123 ARG A O 1
ATOM 983 N N . ALA A 1 124 ? -6.372 5.536 9.409 1.00 85.75 124 ALA A N 1
ATOM 984 C CA . ALA A 1 124 ? -5.380 6.597 9.424 1.00 85.75 124 ALA A CA 1
ATOM 985 C C . ALA A 1 124 ? -4.939 6.871 10.867 1.00 85.75 124 ALA A C 1
ATOM 987 O O . ALA A 1 124 ? -5.742 7.341 11.667 1.00 85.75 124 ALA A O 1
ATOM 988 N N . VAL A 1 125 ? -3.672 6.592 11.175 1.00 86.38 125 VAL A N 1
ATOM 989 C CA . VAL A 1 125 ? -3.063 6.909 12.478 1.00 86.38 125 VAL A CA 1
ATOM 990 C C . VAL A 1 125 ? -2.569 8.352 12.503 1.00 86.38 125 VAL A C 1
ATOM 992 O O . VAL A 1 125 ? -2.854 9.094 13.436 1.00 86.38 125 VAL A O 1
ATOM 995 N N . CYS A 1 126 ? -1.878 8.788 11.450 1.00 88.50 126 CYS A N 1
ATOM 996 C CA . CYS A 1 126 ? -1.371 10.150 11.343 1.00 88.50 126 CYS A CA 1
ATOM 997 C C . CYS A 1 126 ? -1.444 10.681 9.909 1.00 88.50 126 CYS A C 1
ATOM 999 O O . CYS A 1 126 ? -1.272 9.936 8.943 1.00 88.50 126 CYS A O 1
ATOM 1001 N N . LEU A 1 127 ? -1.644 11.992 9.784 1.00 90.19 127 LEU A N 1
ATOM 1002 C CA . LEU A 1 127 ? -1.524 12.746 8.541 1.00 90.19 127 LEU A CA 1
ATOM 1003 C C . LEU A 1 127 ? -0.596 13.933 8.786 1.00 90.19 127 LEU A C 1
ATOM 1005 O O . LEU A 1 127 ? -0.941 14.860 9.520 1.00 90.19 127 LEU A O 1
ATOM 1009 N N . ILE A 1 128 ? 0.583 13.893 8.171 1.00 89.56 128 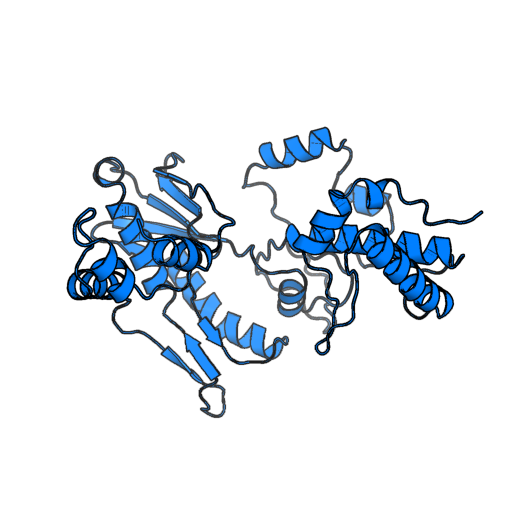ILE A N 1
ATOM 1010 C CA . ILE A 1 128 ? 1.657 14.854 8.416 1.00 89.56 128 ILE A CA 1
ATOM 1011 C C . ILE A 1 128 ? 2.086 15.464 7.084 1.00 89.56 128 ILE A C 1
ATOM 1013 O O . ILE A 1 128 ? 2.449 14.758 6.146 1.00 89.56 128 ILE A O 1
ATOM 1017 N N . ALA A 1 129 ? 2.033 16.789 7.003 1.00 88.94 129 ALA A N 1
ATOM 1018 C CA . ALA A 1 129 ? 2.348 17.574 5.818 1.00 88.94 129 ALA A CA 1
ATOM 1019 C C . ALA A 1 129 ? 3.850 17.895 5.753 1.00 88.94 129 ALA A C 1
ATOM 1021 O O . ALA A 1 129 ? 4.259 19.053 5.708 1.00 88.94 129 ALA A O 1
ATOM 1022 N N . LEU A 1 130 ? 4.678 16.851 5.761 1.00 87.06 130 LEU A N 1
ATOM 1023 C CA . LEU A 1 130 ? 6.125 16.961 5.616 1.00 87.06 130 LEU A CA 1
ATOM 1024 C C . LEU A 1 130 ? 6.591 16.314 4.315 1.00 87.06 130 LEU A C 1
ATOM 1026 O O . LEU A 1 130 ? 5.977 15.386 3.791 1.00 87.06 130 LEU A O 1
ATOM 1030 N N . LYS A 1 131 ? 7.719 16.801 3.794 1.00 87.25 131 LYS A N 1
ATOM 1031 C CA . LYS A 1 131 ? 8.396 16.143 2.678 1.00 87.25 131 LYS A CA 1
ATOM 1032 C C . LYS A 1 131 ? 8.919 14.786 3.144 1.00 87.25 131 LYS A C 1
ATOM 1034 O O . LYS A 1 131 ? 9.556 14.698 4.189 1.00 87.25 131 LYS A O 1
ATOM 1039 N N . GLU A 1 132 ? 8.713 13.755 2.339 1.00 85.94 132 GLU A N 1
ATOM 1040 C CA . GLU A 1 132 ? 9.267 12.429 2.599 1.00 85.94 132 GLU A CA 1
ATOM 1041 C C . GLU A 1 132 ? 10.799 12.450 2.425 1.00 85.94 132 GLU A C 1
ATOM 1043 O O . GLU A 1 132 ? 11.320 12.537 1.308 1.00 85.94 132 GLU A O 1
ATOM 1048 N N . ASN A 1 133 ? 11.515 12.424 3.546 1.00 85.94 133 ASN A N 1
ATOM 1049 C CA . ASN A 1 133 ? 12.964 12.280 3.647 1.00 85.94 133 ASN A CA 1
ATOM 1050 C C . ASN A 1 133 ? 13.302 11.454 4.899 1.00 85.94 133 ASN A C 1
ATOM 1052 O O . ASN A 1 133 ? 12.415 11.147 5.698 1.00 85.94 133 ASN A O 1
ATOM 1056 N N . HIS A 1 134 ? 14.573 11.087 5.054 1.00 83.81 134 HIS A N 1
ATOM 1057 C CA . HIS A 1 134 ? 15.019 10.244 6.160 1.00 83.81 134 HIS A CA 1
ATOM 1058 C C . HIS A 1 134 ? 14.692 10.874 7.522 1.00 83.81 134 HIS A C 1
ATOM 1060 O O . HIS A 1 134 ? 14.114 10.211 8.378 1.00 83.81 134 HIS A O 1
ATOM 1066 N N . GLU A 1 135 ? 14.990 12.162 7.701 1.00 86.56 135 GLU A N 1
ATOM 1067 C CA . GLU A 1 135 ? 14.828 12.854 8.981 1.00 86.56 135 GLU A CA 1
ATOM 1068 C C . GLU A 1 135 ? 13.361 12.899 9.427 1.00 86.56 135 GLU A C 1
ATOM 1070 O O . GLU A 1 135 ? 13.043 12.582 10.573 1.00 86.56 135 GLU A O 1
ATOM 1075 N N . ASN A 1 136 ? 12.450 13.241 8.511 1.00 87.94 136 ASN A N 1
ATOM 1076 C CA . ASN A 1 136 ? 11.023 13.334 8.803 1.00 87.94 136 ASN A CA 1
ATOM 1077 C C . ASN A 1 136 ? 10.409 11.951 9.025 1.00 87.94 136 ASN A C 1
ATOM 1079 O O . ASN A 1 136 ? 9.604 11.784 9.936 1.00 87.94 136 ASN A O 1
ATOM 1083 N N . VAL A 1 137 ? 10.793 10.952 8.225 1.00 87.00 137 VAL A N 1
ATOM 1084 C CA . VAL A 1 137 ? 10.324 9.570 8.403 1.00 87.00 137 VAL A CA 1
ATOM 1085 C C . VAL A 1 137 ? 10.767 9.033 9.763 1.00 87.00 137 VAL A C 1
ATOM 1087 O O . VAL A 1 137 ? 9.940 8.518 10.513 1.00 87.00 137 VAL A O 1
ATOM 1090 N N . LYS A 1 138 ? 12.040 9.221 10.122 1.00 85.62 138 LYS A N 1
ATOM 1091 C CA . LYS A 1 138 ? 12.586 8.816 11.419 1.00 85.62 138 LYS A CA 1
ATOM 1092 C C . LYS A 1 138 ? 11.867 9.504 12.574 1.00 85.62 138 LYS A C 1
ATOM 1094 O O . LYS A 1 138 ? 11.422 8.828 13.494 1.00 85.62 138 LYS A O 1
ATOM 1099 N N . PHE A 1 139 ? 11.655 10.819 12.487 1.00 86.69 139 PHE A N 1
ATOM 1100 C CA . PHE A 1 139 ? 10.879 11.567 13.478 1.00 86.69 139 PHE A CA 1
ATOM 1101 C C . PHE A 1 139 ? 9.476 10.979 13.683 1.00 86.69 139 PHE A C 1
ATOM 1103 O O . PHE A 1 139 ? 9.072 10.760 14.825 1.00 86.69 139 PHE A O 1
ATOM 1110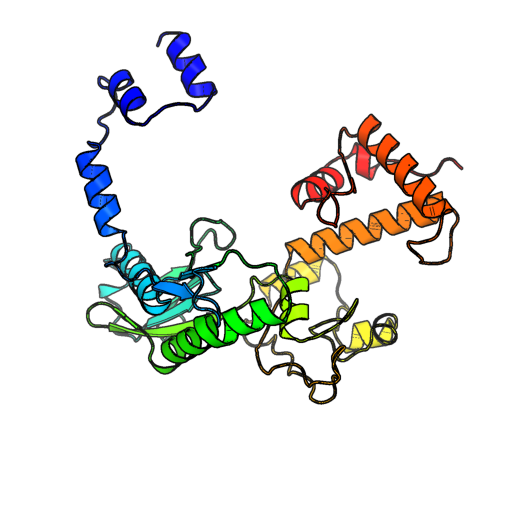 N N . ILE A 1 140 ? 8.749 10.693 12.598 1.00 87.38 140 ILE A N 1
ATOM 1111 C CA . ILE A 1 140 ? 7.393 10.130 12.666 1.00 87.38 140 ILE A CA 1
ATOM 1112 C C . ILE A 1 140 ? 7.427 8.748 13.320 1.00 87.38 140 ILE A C 1
ATOM 1114 O O . ILE A 1 140 ? 6.648 8.473 14.236 1.00 87.38 140 ILE A O 1
ATOM 1118 N N . MET A 1 141 ? 8.341 7.885 12.880 1.00 87.00 141 MET A N 1
ATOM 1119 C CA . MET A 1 141 ? 8.434 6.524 13.390 1.00 87.00 141 MET A CA 1
ATOM 1120 C C . MET A 1 141 ? 8.842 6.491 14.858 1.00 87.00 141 MET A C 1
ATOM 1122 O O . MET A 1 141 ? 8.157 5.851 15.649 1.00 87.00 141 MET A O 1
ATOM 1126 N N . ASP A 1 142 ? 9.892 7.206 15.246 1.00 86.50 142 ASP A N 1
ATOM 1127 C CA . ASP A 1 142 ? 10.438 7.148 16.604 1.00 86.50 142 ASP A CA 1
ATOM 1128 C C . ASP A 1 142 ? 9.575 7.897 17.622 1.00 86.50 142 ASP A C 1
ATOM 1130 O O . ASP A 1 142 ? 9.502 7.485 18.778 1.00 86.50 142 ASP A O 1
ATOM 1134 N N . THR A 1 143 ? 8.882 8.958 17.201 1.00 84.56 143 THR A N 1
ATOM 1135 C CA . THR A 1 143 ? 8.082 9.792 18.113 1.00 84.56 143 THR A CA 1
ATOM 1136 C C . THR A 1 143 ? 6.631 9.330 18.213 1.00 84.56 143 THR A C 1
ATOM 1138 O O . THR A 1 143 ? 6.038 9.420 19.285 1.00 84.56 143 THR A O 1
ATOM 1141 N N . LEU A 1 144 ? 6.033 8.854 17.115 1.00 83.50 144 LEU A N 1
ATOM 1142 C CA . LEU A 1 144 ? 4.590 8.589 17.058 1.00 83.50 144 LEU A CA 1
ATOM 1143 C C . LEU A 1 144 ? 4.277 7.096 16.955 1.00 83.50 144 LEU A C 1
ATOM 1145 O O . LEU A 1 144 ? 3.436 6.590 17.696 1.00 83.50 144 LEU A O 1
ATOM 1149 N N . VAL A 1 145 ? 4.941 6.380 16.045 1.00 85.75 145 VAL A N 1
ATOM 1150 C CA . VAL A 1 145 ? 4.517 5.022 15.666 1.00 85.75 145 VAL A CA 1
ATOM 1151 C C . VAL A 1 145 ? 5.151 3.947 16.555 1.00 85.75 145 VAL A C 1
ATOM 1153 O O . VAL A 1 145 ? 4.441 3.091 17.085 1.00 85.75 145 VAL A O 1
ATOM 1156 N N . ASN A 1 146 ? 6.473 3.970 16.744 1.00 86.62 146 ASN A N 1
ATOM 1157 C CA . ASN A 1 146 ? 7.246 2.983 17.510 1.00 86.62 146 ASN A CA 1
ATOM 1158 C C . ASN A 1 146 ? 6.836 2.920 18.986 1.00 86.62 146 ASN A C 1
ATOM 1160 O O . ASN A 1 146 ? 6.553 1.811 19.446 1.00 86.62 146 ASN A O 1
ATOM 1164 N N . PRO A 1 147 ? 6.725 4.045 19.720 1.00 87.31 147 PRO A N 1
ATOM 1165 C CA . PRO A 1 147 ? 6.338 4.000 21.127 1.00 87.31 147 PRO A CA 1
ATOM 1166 C C . PRO A 1 147 ? 4.932 3.424 21.312 1.00 87.31 147 PRO A C 1
ATOM 1168 O O . PRO A 1 147 ? 4.726 2.561 22.161 1.00 87.31 147 PRO A O 1
ATOM 1171 N N . ALA A 1 148 ? 3.983 3.838 20.464 1.00 85.81 148 ALA A N 1
ATOM 1172 C CA . ALA A 1 148 ? 2.612 3.342 20.516 1.00 85.81 148 ALA A CA 1
ATOM 1173 C C . ALA A 1 148 ? 2.524 1.850 20.157 1.00 85.81 148 ALA A C 1
ATOM 1175 O O . ALA A 1 148 ? 1.841 1.093 20.836 1.00 85.81 148 ALA A O 1
ATOM 1176 N N . THR A 1 149 ? 3.256 1.414 19.125 1.00 86.69 149 THR A N 1
ATOM 1177 C CA . THR A 1 149 ? 3.332 -0.003 18.729 1.00 86.69 149 THR A CA 1
ATOM 1178 C C . THR A 1 149 ? 3.884 -0.854 19.869 1.00 86.69 149 THR A C 1
ATOM 1180 O O . THR A 1 149 ? 3.293 -1.873 20.207 1.00 86.69 149 THR A O 1
ATOM 1183 N N . LYS A 1 150 ? 4.990 -0.419 20.485 1.00 87.69 150 LYS A N 1
ATOM 1184 C CA . LYS A 1 150 ? 5.613 -1.124 21.607 1.00 87.69 150 LYS A CA 1
ATOM 1185 C C . LYS A 1 150 ? 4.641 -1.265 22.777 1.00 87.69 150 LYS A C 1
ATOM 1187 O O . LYS A 1 150 ? 4.462 -2.367 23.277 1.00 87.69 150 LYS A O 1
ATOM 1192 N N . LEU A 1 151 ? 3.969 -0.174 23.145 1.00 87.56 151 LEU A N 1
ATOM 1193 C CA . LEU A 1 151 ? 2.976 -0.171 24.215 1.00 87.56 151 LEU A CA 1
ATOM 1194 C C . LEU A 1 151 ? 1.837 -1.165 23.942 1.00 87.56 151 LEU A C 1
ATOM 1196 O O . LEU A 1 151 ? 1.506 -1.960 24.811 1.00 87.56 151 LEU A O 1
ATOM 1200 N N . ILE A 1 152 ? 1.276 -1.148 22.728 1.00 89.12 152 ILE A N 1
ATOM 1201 C CA . ILE A 1 152 ? 0.178 -2.039 22.322 1.00 89.12 152 ILE A CA 1
ATOM 1202 C C . ILE A 1 152 ? 0.608 -3.512 22.342 1.00 89.12 152 ILE A C 1
ATOM 1204 O O . ILE A 1 152 ? -0.156 -4.363 22.781 1.00 89.12 152 ILE A O 1
ATOM 1208 N N . VAL A 1 153 ? 1.813 -3.827 21.865 1.00 87.44 153 VAL A N 1
ATOM 1209 C CA . VAL A 1 153 ? 2.310 -5.213 21.831 1.00 87.44 153 VAL A CA 1
ATOM 1210 C C . VAL A 1 153 ? 2.628 -5.722 23.240 1.00 87.44 153 VAL A C 1
ATOM 1212 O O . VAL A 1 153 ? 2.310 -6.862 23.560 1.00 87.44 153 VAL A O 1
ATOM 1215 N N . GLU A 1 154 ? 3.223 -4.887 24.099 1.00 88.69 154 GLU A N 1
ATOM 1216 C CA . GLU A 1 154 ? 3.577 -5.266 25.475 1.00 88.69 154 GLU A CA 1
ATOM 1217 C C . GLU A 1 154 ? 2.358 -5.373 26.397 1.00 88.69 154 GLU A C 1
ATOM 1219 O O . GLU A 1 154 ? 2.339 -6.215 27.292 1.00 88.69 154 GLU A O 1
ATOM 1224 N N . GLN A 1 155 ? 1.359 -4.507 26.205 1.00 89.00 155 GLN A N 1
ATOM 1225 C CA . GLN A 1 155 ? 0.208 -4.395 27.103 1.00 89.00 155 GLN A CA 1
ATOM 1226 C C . GLN A 1 155 ? -1.082 -4.969 26.530 1.00 89.00 155 GLN A C 1
ATOM 1228 O O . GLN A 1 155 ? -2.074 -4.983 27.245 1.00 89.00 155 GLN A O 1
ATOM 1233 N N . GLY A 1 156 ? -1.118 -5.388 25.266 1.00 88.44 156 GLY A N 1
ATOM 1234 C CA . GLY A 1 156 ? -2.367 -5.743 24.600 1.00 88.44 156 GLY A CA 1
ATOM 1235 C C . GLY A 1 156 ? -3.371 -4.583 24.570 1.00 88.44 156 GLY A C 1
ATOM 1236 O O . GLY A 1 156 ? -3.029 -3.413 24.755 1.00 88.44 156 GLY A O 1
ATOM 1237 N N . ILE A 1 157 ? -4.638 -4.911 24.321 1.00 89.06 157 ILE A N 1
ATOM 1238 C CA . ILE A 1 157 ? -5.755 -3.961 24.370 1.00 89.06 157 ILE A CA 1
ATOM 1239 C C . ILE A 1 157 ? -6.877 -4.550 25.216 1.00 89.06 157 ILE A C 1
ATOM 1241 O O . ILE A 1 157 ? -7.282 -5.698 25.027 1.00 89.06 157 ILE A O 1
ATOM 1245 N N . ALA A 1 158 ? -7.391 -3.748 26.146 1.00 86.56 158 ALA A N 1
ATOM 1246 C CA . ALA A 1 158 ? -8.609 -4.068 26.871 1.00 86.56 158 ALA A CA 1
ATOM 1247 C C . ALA A 1 158 ? -9.813 -3.606 26.044 1.00 86.56 158 ALA A C 1
ATOM 1249 O O . ALA A 1 158 ? -9.957 -2.418 25.786 1.00 86.56 158 ALA A O 1
ATOM 1250 N N . VAL A 1 159 ? -10.666 -4.538 25.628 1.00 83.38 159 VAL A N 1
ATOM 1251 C CA . VAL A 1 159 ? -11.939 -4.222 24.971 1.00 83.38 159 VAL A CA 1
ATOM 1252 C C . VAL A 1 159 ? -13.049 -4.826 25.811 1.00 83.38 159 VAL A C 1
ATOM 1254 O O . VAL A 1 159 ? -13.088 -6.041 26.023 1.00 83.38 159 VAL A O 1
ATOM 1257 N N . GLU A 1 160 ? -13.936 -3.966 26.309 1.00 77.44 160 GLU A N 1
ATOM 1258 C CA . GLU A 1 160 ? -14.995 -4.328 27.254 1.00 77.44 160 GLU A CA 1
ATOM 1259 C C . GLU A 1 160 ? -14.420 -5.007 28.512 1.00 77.44 160 GLU A C 1
ATOM 1261 O O . GLU A 1 160 ? -13.806 -4.343 29.340 1.00 77.44 160 GLU A O 1
ATOM 1266 N N . ASN A 1 161 ? -14.583 -6.327 28.646 1.00 77.88 161 ASN A N 1
ATOM 1267 C CA . ASN A 1 161 ? -14.109 -7.123 29.785 1.00 77.88 161 ASN A CA 1
ATOM 1268 C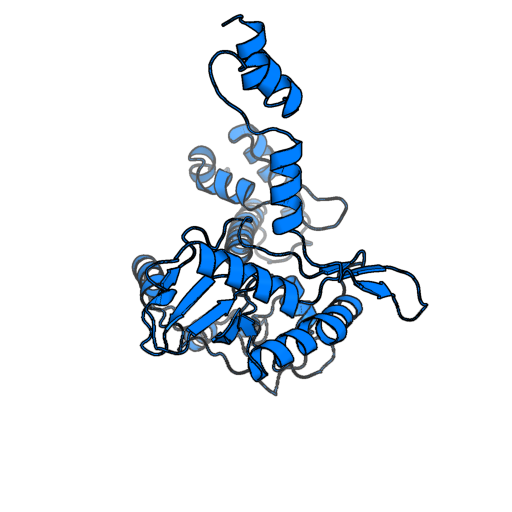 C . ASN A 1 161 ? -13.029 -8.142 29.388 1.00 77.88 161 ASN A C 1
ATOM 1270 O O . ASN A 1 161 ? -12.821 -9.135 30.087 1.00 77.88 161 ASN A O 1
ATOM 1274 N N . ARG A 1 162 ? -12.385 -7.952 28.233 1.00 80.50 162 ARG A N 1
ATOM 1275 C CA . ARG A 1 162 ? -11.413 -8.899 27.680 1.00 80.50 162 ARG A CA 1
ATOM 1276 C C . ARG A 1 162 ? -10.081 -8.226 27.432 1.00 80.50 162 ARG A C 1
ATOM 1278 O O . ARG A 1 162 ? -10.021 -7.112 26.923 1.00 80.50 162 ARG A O 1
ATOM 1285 N N . HIS A 1 163 ? -9.022 -8.956 27.748 1.00 86.31 163 HIS A N 1
ATOM 1286 C CA . HIS A 1 163 ? -7.672 -8.603 27.354 1.00 86.31 163 HIS A CA 1
ATOM 1287 C C . HIS A 1 163 ? -7.335 -9.300 26.038 1.00 86.31 163 HIS A C 1
ATOM 1289 O O . HIS A 1 163 ? -7.502 -10.516 25.923 1.00 86.31 163 HIS A O 1
ATOM 1295 N N . ILE A 1 164 ? -6.906 -8.525 25.048 1.00 88.88 164 ILE A N 1
ATOM 1296 C CA . ILE A 1 164 ? -6.643 -8.996 23.692 1.00 88.88 164 ILE A CA 1
ATOM 1297 C C . ILE A 1 164 ? -5.164 -8.790 23.395 1.00 88.88 164 ILE A C 1
ATOM 1299 O O . ILE A 1 164 ? -4.672 -7.662 23.428 1.00 88.88 164 ILE A O 1
ATOM 1303 N N . ASN A 1 165 ? -4.469 -9.881 23.084 1.00 90.75 165 ASN A N 1
ATOM 1304 C CA . ASN A 1 165 ? -3.080 -9.824 22.649 1.00 90.75 165 ASN A CA 1
ATOM 1305 C C . ASN A 1 165 ? -3.021 -9.241 21.238 1.00 90.75 165 ASN A C 1
ATOM 1307 O O . ASN A 1 165 ? -3.861 -9.565 20.398 1.00 90.75 165 ASN A O 1
ATOM 1311 N N . VAL A 1 166 ? -2.029 -8.401 20.957 1.00 89.06 166 VAL A N 1
ATOM 1312 C CA . VAL A 1 166 ? -1.915 -7.745 19.653 1.00 89.06 166 VAL A CA 1
ATOM 1313 C C . VAL A 1 166 ? -0.557 -8.025 19.035 1.00 89.06 166 VAL A C 1
ATOM 1315 O O . VAL A 1 166 ? 0.483 -7.719 19.610 1.00 89.06 166 VAL A O 1
ATOM 1318 N N . GLU A 1 167 ? -0.587 -8.540 17.814 1.00 86.94 167 GLU A N 1
ATOM 1319 C CA . GLU A 1 167 ? 0.554 -8.626 16.917 1.00 86.94 167 GLU A CA 1
ATOM 1320 C C . GLU A 1 167 ? 0.451 -7.511 15.867 1.00 86.94 167 GLU A C 1
ATOM 1322 O O . GLU A 1 167 ? -0.573 -7.371 15.190 1.00 86.94 167 GLU A O 1
ATOM 1327 N N . ILE A 1 168 ? 1.514 -6.714 15.722 1.00 83.31 168 ILE A N 1
ATOM 1328 C CA . ILE A 1 168 ? 1.600 -5.647 14.719 1.00 83.31 168 ILE A CA 1
ATOM 1329 C C . ILE A 1 168 ? 2.680 -6.001 13.697 1.00 83.31 168 ILE A C 1
ATOM 1331 O O . ILE A 1 168 ? 3.857 -6.100 14.039 1.00 83.31 168 ILE A O 1
ATOM 1335 N N . ILE A 1 169 ? 2.283 -6.127 12.431 1.00 79.06 169 ILE A N 1
ATOM 1336 C CA . ILE A 1 169 ? 3.156 -6.464 11.304 1.00 79.06 169 ILE A CA 1
ATOM 1337 C C . ILE A 1 169 ? 3.248 -5.265 10.363 1.00 79.06 169 ILE A C 1
ATOM 1339 O O . ILE A 1 169 ? 2.271 -4.875 9.736 1.00 79.06 169 ILE A O 1
ATOM 1343 N N . ARG A 1 170 ? 4.441 -4.699 10.188 1.00 76.44 170 ARG A N 1
ATOM 1344 C CA . ARG A 1 170 ? 4.633 -3.550 9.292 1.00 76.44 170 ARG A CA 1
ATOM 1345 C C . ARG A 1 170 ? 5.102 -4.000 7.919 1.00 76.44 170 ARG A C 1
ATOM 1347 O O . ARG A 1 170 ? 6.296 -4.178 7.687 1.00 76.44 170 ARG A O 1
ATOM 1354 N N . SER A 1 171 ? 4.149 -4.196 7.015 1.00 74.00 171 SER A N 1
ATOM 1355 C CA . SER A 1 171 ? 4.403 -4.781 5.687 1.00 74.00 171 SER A CA 1
ATOM 1356 C C . SER A 1 171 ? 4.033 -3.868 4.514 1.00 74.00 171 SER A C 1
ATOM 1358 O O . SER A 1 171 ? 4.371 -4.168 3.369 1.00 74.00 171 SER A O 1
ATOM 1360 N N . ILE A 1 172 ? 3.375 -2.732 4.769 1.00 78.44 172 ILE A N 1
ATOM 1361 C CA . ILE A 1 172 ? 2.847 -1.846 3.713 1.00 78.44 172 ILE A CA 1
ATOM 1362 C C . ILE A 1 172 ? 3.824 -0.739 3.304 1.00 78.44 172 ILE A C 1
ATOM 1364 O O . ILE A 1 172 ? 3.550 0.045 2.392 1.00 78.44 172 ILE A O 1
ATOM 1368 N N . PHE A 1 173 ? 5.014 -0.708 3.898 1.00 78.38 173 PHE A N 1
ATOM 1369 C CA . PHE A 1 173 ? 6.084 0.146 3.405 1.00 78.38 173 PHE A CA 1
ATOM 1370 C C . PHE A 1 173 ? 6.531 -0.299 2.012 1.00 78.38 173 PHE A C 1
ATOM 1372 O O . PHE A 1 173 ? 6.737 -1.483 1.739 1.00 78.38 173 PHE A O 1
ATOM 1379 N N . ASP A 1 174 ? 6.678 0.666 1.109 1.00 76.06 174 ASP A N 1
ATOM 1380 C CA . ASP A 1 174 ? 7.349 0.406 -0.153 1.00 76.06 174 ASP A CA 1
ATOM 1381 C C . ASP A 1 174 ? 8.871 0.337 0.041 1.00 76.06 174 ASP A C 1
ATOM 1383 O O . ASP A 1 174 ? 9.419 0.628 1.107 1.00 76.06 174 ASP A O 1
ATOM 1387 N N . THR A 1 175 ? 9.580 -0.046 -1.020 1.00 74.50 175 THR A N 1
ATOM 1388 C CA . THR A 1 175 ? 11.044 -0.151 -0.992 1.00 74.50 175 THR A CA 1
ATOM 1389 C C . THR A 1 175 ? 11.729 1.190 -0.727 1.00 74.50 175 THR A C 1
ATOM 1391 O O . THR A 1 175 ? 12.853 1.217 -0.240 1.00 74.50 175 THR A O 1
ATOM 1394 N N . LYS A 1 176 ? 11.084 2.316 -1.061 1.00 78.56 176 LYS A N 1
ATOM 1395 C CA . LYS A 1 176 ? 11.656 3.647 -0.849 1.00 78.56 176 LYS A CA 1
ATOM 1396 C C . LYS A 1 176 ? 11.599 4.007 0.634 1.00 78.56 176 LYS A C 1
ATOM 1398 O O . LYS A 1 176 ? 12.624 4.387 1.189 1.00 78.56 176 LYS A O 1
ATOM 1403 N N . MET A 1 177 ? 10.444 3.833 1.267 1.00 79.75 177 MET A N 1
ATOM 1404 C CA . MET A 1 177 ? 10.251 4.024 2.700 1.00 79.75 177 MET A CA 1
ATOM 1405 C C . MET A 1 177 ? 11.148 3.077 3.502 1.00 79.75 177 MET A C 1
ATOM 1407 O O . MET A 1 177 ? 11.828 3.523 4.422 1.00 79.75 177 MET A O 1
ATOM 1411 N N . ALA A 1 178 ? 11.232 1.803 3.101 1.00 75.69 178 ALA A N 1
ATOM 1412 C CA . ALA A 1 178 ? 12.169 0.848 3.690 1.00 75.69 178 ALA A CA 1
ATOM 1413 C C . ALA A 1 178 ? 13.621 1.349 3.594 1.00 75.69 178 ALA A C 1
ATOM 1415 O O . ALA A 1 178 ? 14.325 1.381 4.595 1.00 75.69 178 ALA A O 1
ATOM 1416 N N . GLY A 1 179 ? 14.052 1.844 2.428 1.00 73.12 179 GLY A N 1
ATOM 1417 C CA . GLY A 1 179 ? 15.385 2.436 2.262 1.00 73.12 179 GLY A CA 1
ATOM 1418 C C . GLY A 1 179 ? 15.629 3.699 3.086 1.00 73.12 179 GLY A C 1
ATOM 1419 O O . GLY A 1 179 ? 16.745 3.901 3.561 1.00 73.12 179 GLY A O 1
ATOM 1420 N N . LEU A 1 180 ? 14.604 4.526 3.307 1.00 78.94 180 LEU A N 1
ATOM 1421 C CA . LEU A 1 180 ? 14.705 5.673 4.210 1.00 78.94 180 LEU A CA 1
ATOM 1422 C C . LEU A 1 180 ? 14.860 5.235 5.671 1.00 78.94 180 LEU A C 1
ATOM 1424 O O . LEU A 1 180 ? 15.613 5.876 6.395 1.00 78.94 180 LEU A O 1
ATOM 1428 N N . LEU A 1 181 ? 14.196 4.161 6.100 1.00 75.50 181 LEU A N 1
ATOM 1429 C CA . LEU A 1 181 ? 14.288 3.638 7.469 1.00 75.50 181 LEU A CA 1
ATOM 1430 C C . LEU A 1 181 ? 15.591 2.878 7.729 1.00 75.50 181 LEU A C 1
ATOM 1432 O O . LEU A 1 181 ? 16.205 3.043 8.779 1.00 75.50 181 LEU A O 1
ATOM 1436 N N . ASP A 1 182 ? 16.028 2.090 6.753 1.00 68.00 182 ASP A N 1
ATOM 1437 C CA . ASP A 1 182 ? 17.250 1.289 6.828 1.00 68.00 182 ASP A CA 1
ATOM 1438 C C . ASP A 1 182 ? 18.518 2.103 6.543 1.00 68.00 182 ASP A C 1
ATOM 1440 O O . ASP A 1 182 ? 19.624 1.567 6.625 1.00 68.00 182 ASP A O 1
ATOM 1444 N N . GLU A 1 183 ? 18.365 3.359 6.105 1.00 66.75 183 GLU A N 1
ATOM 1445 C CA . GLU A 1 183 ? 19.438 4.181 5.523 1.00 66.75 183 GLU A CA 1
ATOM 1446 C C . GLU A 1 183 ? 20.165 3.462 4.360 1.00 66.75 183 GLU A C 1
ATOM 1448 O O . GLU A 1 183 ? 21.309 3.768 3.986 1.00 66.75 183 GLU A O 1
ATOM 1453 N N . ALA A 1 184 ? 19.478 2.483 3.762 1.00 58.44 184 ALA A N 1
ATOM 1454 C CA . ALA A 1 184 ? 19.963 1.667 2.670 1.00 58.44 184 ALA A CA 1
ATOM 1455 C C . ALA A 1 184 ? 19.853 2.460 1.366 1.00 58.44 184 ALA A C 1
ATOM 1457 O O . ALA A 1 184 ? 18.773 2.788 0.873 1.00 58.44 184 ALA A O 1
ATOM 1458 N N . GLY A 1 185 ? 21.007 2.781 0.790 1.00 51.94 185 GLY A N 1
ATOM 1459 C CA . GLY A 1 185 ? 21.089 3.461 -0.492 1.00 51.94 185 GLY A CA 1
ATOM 1460 C C . GLY A 1 185 ? 20.943 2.553 -1.701 1.00 51.94 185 GLY A C 1
ATOM 1461 O O . GLY A 1 185 ? 21.462 1.436 -1.730 1.00 51.94 185 GLY A O 1
ATOM 1462 N N . GLY A 1 186 ? 20.374 3.110 -2.769 1.00 55.47 186 GLY A N 1
ATOM 1463 C CA . GLY A 1 186 ? 20.515 2.586 -4.128 1.00 55.47 186 GLY A CA 1
ATOM 1464 C C . GLY A 1 186 ? 19.778 1.272 -4.405 1.00 55.47 186 GLY A C 1
ATOM 1465 O O . GLY A 1 186 ? 18.819 0.915 -3.733 1.00 55.47 186 GLY A O 1
ATOM 1466 N N . ALA A 1 187 ? 20.215 0.561 -5.450 1.00 57.00 187 ALA A N 1
ATOM 1467 C CA . ALA A 1 187 ? 19.664 -0.730 -5.871 1.00 57.00 187 ALA A CA 1
ATOM 1468 C C . ALA A 1 187 ? 20.230 -1.877 -5.012 1.00 57.00 187 ALA A C 1
ATOM 1470 O O . ALA A 1 187 ? 20.997 -2.712 -5.494 1.00 57.00 187 ALA A O 1
ATOM 1471 N N . SER A 1 188 ? 19.907 -1.874 -3.721 1.00 56.44 188 SER A N 1
ATOM 1472 C CA . SER A 1 188 ? 20.258 -2.943 -2.786 1.00 56.44 188 SER A CA 1
ATOM 1473 C C . SER A 1 188 ? 19.016 -3.765 -2.426 1.00 56.44 188 SER A C 1
ATOM 1475 O O . SER A 1 188 ? 17.892 -3.272 -2.451 1.00 56.44 188 SER A O 1
ATOM 1477 N N . CYS A 1 189 ? 19.202 -5.059 -2.154 1.00 60.53 189 CYS A N 1
ATOM 1478 C CA . CYS A 1 189 ? 18.121 -5.915 -1.672 1.00 60.53 189 CYS A CA 1
ATOM 1479 C C . CYS A 1 189 ? 18.038 -5.795 -0.143 1.00 60.53 189 CYS A C 1
ATOM 1481 O O . CYS A 1 189 ? 18.991 -6.176 0.544 1.00 60.53 189 CYS A O 1
ATOM 1483 N N . HIS A 1 190 ? 16.909 -5.309 0.384 1.00 56.44 190 HIS A N 1
ATOM 1484 C CA . HIS A 1 190 ? 16.667 -5.170 1.832 1.00 56.44 190 HIS A CA 1
ATOM 1485 C C . HIS A 1 190 ? 16.709 -6.523 2.555 1.00 56.44 190 HIS A C 1
ATOM 1487 O O . HIS A 1 190 ? 17.304 -6.636 3.618 1.00 56.44 190 HIS A O 1
ATOM 1493 N N . LEU A 1 191 ? 16.216 -7.571 1.895 1.00 56.50 191 LEU A N 1
ATOM 1494 C CA . LEU A 1 191 ? 16.236 -8.963 2.361 1.00 56.50 191 LEU A CA 1
ATOM 1495 C C . LEU A 1 191 ? 17.587 -9.673 2.099 1.00 56.50 191 LEU A C 1
ATOM 1497 O O . LEU A 1 191 ? 17.838 -10.776 2.570 1.00 56.50 191 LEU A O 1
ATOM 1501 N N . SER A 1 192 ? 18.434 -9.044 1.279 1.00 55.06 192 SER A N 1
ATOM 1502 C CA . SER A 1 192 ? 19.817 -9.399 0.949 1.00 55.06 192 SER A CA 1
ATOM 1503 C C . SER A 1 192 ? 20.772 -9.403 2.147 1.00 55.06 192 SER A C 1
ATOM 1505 O O . SER A 1 192 ? 20.512 -8.718 3.121 1.00 55.06 192 SER A O 1
ATOM 1507 N N . THR A 1 193 ? 21.976 -9.964 2.020 1.00 52.50 193 THR A N 1
ATOM 1508 C CA . THR A 1 193 ? 23.201 -9.359 2.593 1.00 52.50 193 THR A CA 1
ATOM 1509 C C . THR A 1 193 ? 24.169 -8.889 1.508 1.00 52.50 193 THR A C 1
ATOM 1511 O O . THR A 1 193 ? 25.097 -8.141 1.807 1.00 52.50 193 THR A O 1
ATOM 1514 N N . ALA A 1 194 ? 23.896 -9.233 0.246 1.00 54.81 194 ALA A N 1
ATOM 1515 C CA . ALA A 1 194 ? 24.715 -8.898 -0.907 1.00 54.81 194 ALA A CA 1
ATOM 1516 C C . ALA A 1 194 ? 24.704 -7.403 -1.243 1.00 54.81 194 ALA A C 1
ATOM 1518 O O . ALA A 1 194 ? 23.687 -6.708 -1.147 1.00 54.81 194 ALA A O 1
ATOM 1519 N N . THR A 1 195 ? 25.851 -6.933 -1.715 1.00 58.84 195 THR A N 1
ATOM 1520 C CA . THR A 1 195 ? 26.016 -5.672 -2.431 1.00 58.84 195 THR A CA 1
ATOM 1521 C C . THR A 1 195 ? 25.377 -5.752 -3.821 1.00 58.84 195 THR A C 1
ATOM 1523 O O . THR A 1 195 ? 25.219 -6.827 -4.399 1.00 58.84 195 THR A O 1
ATOM 1526 N N . GLY A 1 196 ? 25.069 -4.604 -4.433 1.00 58.34 196 GLY A N 1
ATOM 1527 C CA . GLY A 1 196 ? 24.499 -4.563 -5.790 1.00 58.34 196 GLY A CA 1
ATOM 1528 C C . GLY A 1 196 ? 25.363 -5.241 -6.869 1.00 58.34 196 GLY A C 1
ATOM 1529 O O . GLY A 1 196 ? 24.840 -5.640 -7.905 1.00 58.34 196 GLY A O 1
ATOM 1530 N N . LYS A 1 197 ? 26.677 -5.410 -6.642 1.00 62.66 197 LYS A N 1
ATOM 1531 C CA . LYS A 1 197 ? 27.560 -6.173 -7.543 1.00 62.66 197 LYS A CA 1
ATOM 1532 C C . LYS A 1 197 ? 27.395 -7.684 -7.368 1.00 62.66 197 LYS A C 1
ATOM 1534 O O . LYS A 1 197 ? 27.394 -8.399 -8.364 1.00 62.66 197 LYS A O 1
ATOM 1539 N N . GLU A 1 198 ? 27.227 -8.146 -6.132 1.00 59.66 198 GLU A N 1
ATOM 1540 C CA . GLU A 1 198 ? 27.061 -9.563 -5.784 1.00 59.66 198 GLU A CA 1
ATOM 1541 C C . GLU A 1 198 ? 25.679 -10.096 -6.186 1.00 59.66 198 GLU A C 1
ATOM 1543 O O . GLU A 1 198 ? 25.579 -11.234 -6.629 1.00 59.66 198 GLU A O 1
ATOM 1548 N N . ILE A 1 199 ? 24.634 -9.259 -6.146 1.00 60.22 199 ILE A N 1
ATOM 1549 C CA . ILE A 1 199 ? 23.267 -9.629 -6.573 1.00 60.22 199 ILE A CA 1
ATOM 1550 C C . ILE A 1 199 ? 23.202 -10.017 -8.063 1.00 60.22 199 ILE A C 1
ATOM 1552 O O . ILE A 1 199 ? 22.337 -10.792 -8.462 1.00 60.22 199 ILE A O 1
ATOM 1556 N N . ASN A 1 200 ? 24.132 -9.534 -8.895 1.00 60.16 200 ASN A N 1
ATOM 1557 C CA . ASN A 1 200 ? 24.202 -9.920 -10.309 1.00 60.16 200 ASN A CA 1
ATOM 1558 C C . ASN A 1 200 ? 24.811 -11.317 -10.530 1.00 60.16 200 ASN A C 1
ATOM 1560 O O . ASN A 1 200 ? 24.805 -11.809 -11.659 1.00 60.16 200 ASN A O 1
ATOM 1564 N N . SER A 1 201 ? 25.349 -11.959 -9.487 1.00 64.44 201 SER A N 1
ATOM 1565 C CA . SER A 1 201 ? 25.761 -13.358 -9.559 1.00 64.44 201 SER A CA 1
ATOM 1566 C C . SER A 1 201 ? 24.537 -14.261 -9.435 1.00 64.44 201 SER A C 1
ATOM 1568 O O . SER A 1 201 ? 23.860 -14.277 -8.408 1.00 64.44 201 SER A O 1
ATOM 1570 N N . LEU A 1 202 ? 24.278 -15.056 -10.476 1.00 60.06 202 LEU A N 1
ATOM 1571 C CA . LEU A 1 202 ? 23.211 -16.061 -10.484 1.00 60.06 202 LEU A CA 1
ATOM 1572 C C . LEU A 1 202 ? 23.368 -17.067 -9.332 1.00 60.06 202 LEU A C 1
ATOM 1574 O O . LEU A 1 202 ? 22.379 -17.518 -8.763 1.00 60.06 202 LEU A O 1
ATOM 1578 N N . GLU A 1 203 ? 24.609 -17.410 -8.993 1.00 62.88 203 GLU A N 1
ATOM 1579 C CA . GLU A 1 203 ? 24.945 -18.310 -7.889 1.00 62.88 203 GLU A CA 1
ATOM 1580 C C . GLU A 1 203 ? 24.548 -17.705 -6.540 1.00 62.88 203 GLU A C 1
ATOM 1582 O O . GLU A 1 203 ? 23.908 -18.369 -5.730 1.00 62.88 203 GLU A O 1
ATOM 1587 N N . TRP A 1 204 ? 24.828 -16.415 -6.346 1.00 59.97 204 TRP A N 1
ATOM 1588 C CA . TRP A 1 204 ? 24.503 -15.700 -5.113 1.00 59.97 204 TRP A CA 1
ATOM 1589 C C . TRP A 1 204 ? 22.993 -15.461 -4.980 1.00 59.97 204 TRP A C 1
ATOM 1591 O O . TRP A 1 204 ? 22.404 -15.670 -3.920 1.00 59.97 204 TRP A O 1
ATOM 1601 N N . ALA A 1 205 ? 22.328 -15.078 -6.075 1.00 55.44 205 ALA A N 1
ATOM 1602 C CA . ALA A 1 205 ? 20.873 -14.945 -6.110 1.00 55.44 205 ALA A CA 1
ATOM 1603 C C . ALA A 1 205 ? 20.181 -16.259 -5.707 1.00 55.44 205 ALA A C 1
ATOM 1605 O O . ALA A 1 205 ? 19.254 -16.231 -4.902 1.00 55.44 205 ALA A O 1
ATOM 1606 N N . ARG A 1 206 ? 20.685 -17.402 -6.199 1.00 54.94 206 ARG A N 1
ATOM 1607 C CA . ARG A 1 206 ? 20.199 -18.748 -5.853 1.00 54.94 206 ARG A CA 1
ATOM 1608 C C . ARG A 1 206 ? 20.554 -19.185 -4.432 1.00 54.94 206 ARG A C 1
ATOM 1610 O O . ARG A 1 206 ? 19.797 -19.949 -3.843 1.00 54.94 206 ARG A O 1
ATOM 1617 N N . SER A 1 207 ? 21.679 -18.734 -3.875 1.00 52.31 207 SER A N 1
ATOM 1618 C CA . SER A 1 207 ? 22.065 -19.068 -2.498 1.00 52.31 207 SER A CA 1
ATOM 1619 C C . SER A 1 207 ? 21.305 -18.249 -1.452 1.00 52.31 207 SER A C 1
ATOM 1621 O O . SER A 1 207 ? 21.050 -18.752 -0.365 1.00 52.31 207 SER A O 1
ATOM 1623 N N . GLY A 1 208 ? 20.959 -16.992 -1.762 1.00 44.47 208 GLY A N 1
ATOM 1624 C CA . GLY A 1 208 ? 20.186 -16.112 -0.876 1.00 44.47 208 GLY A CA 1
ATOM 1625 C C . GLY A 1 208 ? 18.673 -16.326 -0.966 1.00 44.47 208 GLY A C 1
ATOM 1626 O O . GLY A 1 208 ? 17.971 -16.178 0.027 1.00 44.47 208 GLY A O 1
ATOM 1627 N N . PHE A 1 209 ? 18.182 -16.714 -2.144 1.00 47.75 209 PHE A N 1
ATOM 1628 C CA . PHE A 1 209 ? 16.813 -17.161 -2.369 1.00 47.75 209 PHE A CA 1
ATOM 1629 C C . PHE A 1 209 ? 16.881 -18.421 -3.234 1.00 47.75 209 PHE A C 1
ATOM 1631 O O . PHE A 1 209 ? 17.131 -18.293 -4.434 1.00 47.75 209 PHE A O 1
ATOM 1638 N N . PRO A 1 210 ? 16.672 -19.630 -2.684 1.00 43.50 210 PRO A N 1
ATOM 1639 C CA . PRO A 1 210 ? 16.674 -20.870 -3.459 1.00 43.50 210 PRO A CA 1
ATOM 1640 C C . PRO A 1 210 ? 15.433 -20.954 -4.364 1.00 43.50 210 PRO A C 1
ATOM 1642 O O . PRO A 1 210 ? 14.561 -21.806 -4.208 1.00 43.50 210 PRO A O 1
ATOM 1645 N N . ILE A 1 211 ? 15.337 -20.052 -5.343 1.00 42.88 211 ILE A N 1
ATOM 1646 C CA . ILE A 1 211 ? 14.326 -20.049 -6.397 1.00 42.88 211 ILE A CA 1
ATOM 1647 C C . ILE A 1 211 ? 14.809 -21.029 -7.466 1.00 42.88 211 ILE A C 1
ATOM 1649 O O . ILE A 1 211 ? 15.284 -20.663 -8.539 1.00 42.88 211 ILE A O 1
ATOM 1653 N N . ASN A 1 212 ? 14.714 -22.310 -7.127 1.00 39.22 212 ASN A N 1
ATOM 1654 C CA . ASN A 1 212 ? 15.020 -23.431 -8.015 1.00 39.22 212 ASN A CA 1
ATOM 1655 C C . ASN A 1 212 ? 13.742 -23.996 -8.655 1.00 39.22 212 ASN A C 1
ATOM 1657 O O . ASN A 1 212 ? 13.720 -25.156 -9.056 1.00 39.22 212 ASN A O 1
ATOM 1661 N N . ARG A 1 213 ? 12.655 -23.218 -8.676 1.00 43.09 213 ARG A N 1
ATOM 1662 C CA . ARG A 1 213 ? 11.305 -23.739 -8.885 1.00 43.09 213 ARG A CA 1
ATOM 1663 C C . ARG A 1 213 ? 10.588 -23.053 -10.051 1.00 43.09 213 ARG A C 1
ATOM 1665 O O . ARG A 1 213 ? 10.863 -21.894 -10.364 1.00 43.09 213 ARG A O 1
ATOM 1672 N N . TYR A 1 214 ? 9.700 -23.782 -10.720 1.00 46.69 214 TYR A N 1
ATOM 1673 C CA . TYR A 1 214 ? 8.921 -23.291 -11.857 1.00 46.69 214 TYR A CA 1
ATOM 1674 C C . TYR A 1 214 ? 7.851 -22.278 -11.395 1.00 46.69 214 TYR A C 1
ATOM 1676 O O . TYR A 1 214 ? 7.508 -22.218 -10.218 1.00 46.69 214 TYR A O 1
ATOM 1684 N N . ILE A 1 215 ? 7.283 -21.473 -12.308 1.00 44.50 215 ILE A N 1
ATOM 1685 C CA . ILE A 1 215 ? 6.201 -20.503 -11.995 1.00 44.50 215 ILE A CA 1
ATOM 1686 C C . ILE A 1 215 ? 5.008 -21.163 -11.274 1.00 44.50 215 ILE A C 1
ATOM 1688 O O . ILE A 1 215 ? 4.355 -20.533 -10.445 1.00 44.50 215 ILE A O 1
ATOM 1692 N N . THR A 1 216 ? 4.745 -22.437 -11.566 1.00 43.16 216 THR A N 1
ATOM 1693 C CA . THR A 1 216 ? 3.721 -23.260 -10.906 1.00 43.16 216 THR A CA 1
ATOM 1694 C C . THR A 1 216 ? 4.003 -23.460 -9.420 1.00 43.16 216 THR A C 1
ATOM 1696 O O . THR A 1 216 ? 3.087 -23.433 -8.608 1.00 43.16 216 THR A O 1
ATOM 1699 N N . ASP A 1 217 ? 5.274 -23.564 -9.055 1.00 41.75 217 ASP A N 1
ATOM 1700 C CA . ASP A 1 217 ? 5.725 -23.806 -7.689 1.00 41.75 217 ASP A CA 1
ATOM 1701 C C . ASP A 1 217 ? 5.823 -22.500 -6.888 1.00 41.75 217 ASP A C 1
ATOM 1703 O O . ASP A 1 217 ? 5.752 -22.519 -5.665 1.00 41.75 217 ASP A O 1
ATOM 1707 N N . ALA A 1 218 ? 5.970 -21.353 -7.564 1.00 40.25 218 ALA A N 1
ATOM 1708 C CA . ALA A 1 218 ? 5.879 -20.036 -6.934 1.00 40.25 218 ALA A CA 1
ATOM 1709 C C . ALA A 1 218 ? 4.448 -19.745 -6.452 1.00 40.25 218 ALA A C 1
ATOM 1711 O O . ALA A 1 218 ? 4.270 -19.178 -5.379 1.00 40.25 218 ALA A O 1
ATOM 1712 N N . ASN A 1 219 ? 3.432 -20.190 -7.202 1.00 43.25 219 ASN A N 1
ATOM 1713 C CA . ASN A 1 219 ? 2.040 -20.155 -6.742 1.00 43.25 219 ASN A CA 1
ATOM 1714 C C . ASN A 1 219 ? 1.829 -21.072 -5.535 1.00 43.25 219 ASN A C 1
ATOM 1716 O O . ASN A 1 219 ? 1.150 -20.682 -4.592 1.00 43.25 219 ASN A O 1
ATOM 1720 N N . GLN A 1 220 ? 2.455 -22.252 -5.543 1.00 41.84 220 GLN A N 1
ATOM 1721 C CA . GLN A 1 220 ? 2.447 -23.153 -4.395 1.00 41.84 220 GLN A CA 1
ATOM 1722 C C . GLN A 1 220 ? 3.147 -22.514 -3.185 1.00 41.84 220 GLN A C 1
ATOM 1724 O O . GLN A 1 220 ? 2.638 -22.610 -2.086 1.00 41.84 220 GLN A O 1
ATOM 1729 N N . LEU A 1 221 ? 4.228 -21.749 -3.380 1.00 40.34 221 LEU A N 1
ATOM 1730 C CA . LEU A 1 221 ? 4.915 -21.019 -2.308 1.00 40.34 221 LEU A CA 1
ATOM 1731 C C . LEU A 1 221 ? 3.998 -20.001 -1.614 1.00 40.34 221 LEU A C 1
ATOM 1733 O O . LEU A 1 221 ? 3.987 -19.935 -0.399 1.00 40.34 221 LEU A O 1
ATOM 1737 N N . PHE A 1 222 ? 3.179 -19.244 -2.350 1.00 42.78 222 PHE A N 1
ATOM 1738 C CA . PHE A 1 222 ? 2.192 -18.351 -1.721 1.00 42.78 222 PHE A CA 1
ATOM 1739 C C . PHE A 1 222 ? 1.131 -19.098 -0.896 1.00 42.78 222 PHE A C 1
ATOM 1741 O O . PHE A 1 222 ? 0.506 -18.489 -0.033 1.00 42.78 222 PHE A O 1
ATOM 1748 N N . HIS A 1 223 ? 0.938 -20.393 -1.153 1.00 43.56 223 HIS A N 1
ATOM 1749 C CA . HIS A 1 223 ? 0.068 -21.275 -0.377 1.00 43.56 223 HIS A CA 1
ATOM 1750 C C . HIS A 1 223 ? 0.805 -22.034 0.741 1.00 43.56 223 HIS A C 1
ATOM 1752 O O . HIS A 1 223 ? 0.185 -22.352 1.749 1.00 43.56 223 HIS A O 1
ATOM 1758 N N . ASP A 1 224 ? 2.105 -22.286 0.569 1.00 39.12 224 ASP A N 1
ATOM 1759 C CA . ASP A 1 224 ? 2.965 -23.085 1.450 1.00 39.12 224 ASP A CA 1
ATOM 1760 C C . ASP A 1 224 ? 3.818 -22.224 2.400 1.00 39.12 224 ASP A C 1
ATOM 1762 O O . ASP A 1 224 ? 4.532 -22.774 3.239 1.00 39.12 224 ASP A O 1
ATOM 1766 N N . ILE A 1 225 ? 3.795 -20.890 2.276 1.00 42.78 225 ILE A N 1
ATOM 1767 C CA . ILE A 1 225 ? 4.389 -19.996 3.275 1.00 42.78 225 ILE A CA 1
ATOM 1768 C C . ILE A 1 225 ? 3.604 -20.195 4.574 1.00 42.78 225 ILE A C 1
ATOM 1770 O O . ILE A 1 225 ? 2.557 -19.589 4.795 1.00 42.78 225 ILE A O 1
ATOM 1774 N N . ASN A 1 226 ? 4.140 -21.054 5.438 1.00 41.34 226 ASN A N 1
ATOM 1775 C CA . ASN A 1 226 ? 3.916 -20.946 6.866 1.00 41.34 226 ASN A CA 1
ATOM 1776 C C . ASN A 1 226 ? 4.470 -19.587 7.293 1.00 41.34 226 ASN A C 1
ATOM 1778 O O . ASN A 1 226 ? 5.624 -19.249 7.015 1.00 41.34 226 ASN A O 1
ATOM 1782 N N . GLU A 1 227 ? 3.624 -18.803 7.948 1.00 43.78 227 GLU A N 1
ATOM 1783 C CA . GLU A 1 227 ? 3.899 -17.426 8.366 1.00 43.78 227 GLU A CA 1
ATOM 1784 C C . GLU A 1 227 ? 5.141 -17.304 9.274 1.00 43.78 227 GLU A C 1
ATOM 1786 O O . GLU A 1 227 ? 5.699 -16.217 9.405 1.00 43.78 227 GLU A O 1
ATOM 1791 N N . ASP A 1 228 ? 5.624 -18.425 9.815 1.00 39.53 228 ASP A N 1
ATOM 1792 C CA . ASP A 1 228 ? 6.725 -18.508 10.773 1.00 39.53 228 ASP A CA 1
ATOM 1793 C C . ASP A 1 228 ? 8.138 -18.627 10.154 1.00 39.53 228 ASP A C 1
ATOM 1795 O O . ASP A 1 228 ? 9.121 -18.617 10.892 1.00 39.53 228 ASP A O 1
ATOM 1799 N N . GLU A 1 229 ? 8.297 -18.748 8.826 1.00 35.44 229 GLU A N 1
ATOM 1800 C CA . GLU A 1 229 ? 9.611 -19.075 8.222 1.00 35.44 229 GLU A CA 1
ATOM 1801 C C . GLU A 1 229 ? 10.292 -17.950 7.419 1.00 35.44 229 GLU A C 1
ATOM 1803 O O . GLU A 1 229 ? 11.448 -18.100 7.015 1.00 35.44 229 GLU A O 1
ATOM 1808 N N . ILE A 1 230 ? 9.661 -16.786 7.226 1.00 38.78 230 ILE A N 1
ATOM 1809 C CA . ILE A 1 230 ? 10.296 -15.655 6.516 1.00 38.78 230 ILE A CA 1
ATOM 1810 C C . ILE A 1 230 ? 10.895 -14.657 7.517 1.00 38.78 230 ILE A C 1
ATOM 1812 O O . ILE A 1 230 ? 10.545 -13.479 7.544 1.00 38.78 230 ILE A O 1
ATOM 1816 N N . PHE A 1 231 ? 11.836 -15.117 8.341 1.00 35.88 231 PHE A N 1
ATOM 1817 C CA . PHE A 1 231 ? 12.644 -14.240 9.191 1.00 35.88 231 PHE A CA 1
ATOM 1818 C C . PHE A 1 231 ? 14.062 -14.133 8.627 1.00 35.88 231 PHE A C 1
ATOM 1820 O O . PHE A 1 231 ? 14.929 -14.964 8.893 1.00 35.88 231 PHE A O 1
ATOM 1827 N N . ALA A 1 232 ? 14.322 -13.091 7.836 1.00 38.16 232 ALA A N 1
ATOM 1828 C CA . ALA A 1 232 ? 15.691 -12.715 7.501 1.00 38.16 232 ALA A CA 1
ATOM 1829 C C . ALA A 1 232 ? 16.262 -11.871 8.650 1.00 38.16 232 ALA A C 1
ATOM 1831 O O . ALA A 1 232 ? 15.805 -10.757 8.894 1.00 38.16 232 ALA A O 1
ATOM 1832 N N . LEU A 1 233 ? 17.257 -12.399 9.369 1.00 35.97 233 LEU A N 1
ATOM 1833 C CA . LEU A 1 233 ? 17.940 -11.654 10.429 1.00 35.97 233 LEU A CA 1
ATOM 1834 C C . LEU A 1 233 ? 18.728 -10.465 9.835 1.00 35.97 233 LEU A C 1
ATOM 1836 O O . LEU A 1 233 ? 19.487 -10.664 8.878 1.00 35.97 233 LEU A O 1
ATOM 1840 N N . PRO A 1 234 ? 18.629 -9.247 10.408 1.00 38.81 234 PRO A N 1
ATOM 1841 C CA . PRO A 1 234 ? 19.426 -8.104 9.975 1.00 38.81 234 PRO A CA 1
ATOM 1842 C C . PRO A 1 234 ? 20.927 -8.393 10.117 1.00 38.81 234 PRO A C 1
ATOM 1844 O O . PRO A 1 234 ? 21.406 -8.861 11.153 1.00 38.81 234 PRO A O 1
ATOM 1847 N N . SER A 1 235 ? 21.709 -8.095 9.080 1.00 38.12 235 SER A N 1
ATOM 1848 C CA . SER A 1 235 ? 23.163 -8.272 9.125 1.00 38.12 235 SER A CA 1
ATOM 1849 C C . SER A 1 235 ? 23.852 -7.076 9.781 1.00 38.12 235 SER A C 1
ATOM 1851 O O . SER A 1 235 ? 23.842 -5.969 9.246 1.00 38.12 235 SER A O 1
ATOM 1853 N N . LYS A 1 236 ? 24.579 -7.332 10.878 1.00 39.44 236 LYS A N 1
ATOM 1854 C CA . LYS A 1 236 ? 25.428 -6.358 11.598 1.00 39.44 236 LYS A CA 1
ATOM 1855 C C . LYS A 1 236 ? 26.589 -5.774 10.770 1.00 39.44 236 LYS A C 1
ATOM 1857 O O . LYS A 1 236 ? 27.296 -4.900 11.257 1.00 39.44 236 LYS A O 1
ATOM 1862 N N . LYS A 1 237 ? 26.836 -6.271 9.550 1.00 36.16 237 LYS A N 1
ATOM 1863 C CA . LYS A 1 237 ? 27.938 -5.824 8.672 1.00 36.16 237 LYS A CA 1
ATOM 1864 C C . LYS A 1 237 ? 27.512 -4.802 7.613 1.00 36.16 237 LYS A C 1
ATOM 1866 O O . LYS A 1 237 ? 28.332 -4.424 6.778 1.00 36.16 237 LYS A O 1
ATOM 1871 N N . ARG A 1 238 ? 26.244 -4.387 7.593 1.00 44.41 238 ARG A N 1
ATOM 1872 C CA . ARG A 1 238 ? 25.736 -3.453 6.588 1.00 44.41 238 ARG A CA 1
ATOM 1873 C C . ARG A 1 238 ? 25.970 -2.018 7.022 1.00 44.41 238 ARG A C 1
ATOM 1875 O O . ARG A 1 238 ? 25.382 -1.546 7.979 1.00 44.41 238 ARG A O 1
ATOM 1882 N N . CYS A 1 239 ? 26.831 -1.353 6.272 1.00 37.41 239 CYS A N 1
ATOM 1883 C CA . CYS A 1 239 ? 26.986 0.086 6.276 1.00 37.41 239 CYS A CA 1
ATOM 1884 C C . CYS A 1 239 ? 26.007 0.640 5.233 1.00 37.41 239 CYS A C 1
ATOM 1886 O O . CYS A 1 239 ? 26.203 0.379 4.043 1.00 37.41 239 CYS A O 1
ATOM 1888 N N . GLY A 1 240 ? 24.957 1.356 5.650 1.00 38.66 240 GLY A N 1
ATOM 1889 C CA . GLY A 1 240 ? 24.135 2.163 4.733 1.00 38.66 240 GLY A CA 1
ATOM 1890 C C . GLY A 1 240 ? 24.964 3.235 4.000 1.00 38.66 240 GLY A C 1
ATOM 1891 O O . GLY A 1 240 ? 26.192 3.260 4.113 1.00 38.66 240 GLY A O 1
ATOM 1892 N N . ILE A 1 241 ? 24.326 4.178 3.287 1.00 37.94 241 ILE A N 1
ATOM 1893 C CA . ILE A 1 241 ? 25.050 5.344 2.702 1.00 37.94 241 ILE A CA 1
ATOM 1894 C C . ILE A 1 241 ? 25.854 6.095 3.785 1.00 37.94 241 ILE A C 1
ATOM 1896 O O . ILE A 1 241 ? 26.881 6.707 3.503 1.00 37.94 241 ILE A O 1
ATOM 1900 N N . THR A 1 242 ? 25.392 6.008 5.028 1.00 38.31 242 THR A N 1
ATOM 1901 C CA . THR A 1 242 ? 25.912 6.659 6.233 1.00 38.31 242 THR A CA 1
ATOM 1902 C C . THR A 1 242 ? 26.918 5.812 7.025 1.00 38.31 242 THR A C 1
ATOM 1904 O O . THR A 1 242 ? 27.459 6.288 8.016 1.00 38.31 242 THR A O 1
ATOM 1907 N N . HIS A 1 243 ? 27.196 4.568 6.614 1.00 43.06 243 HIS A N 1
ATOM 1908 C CA . HIS A 1 243 ? 27.972 3.588 7.390 1.00 43.06 243 HIS A CA 1
ATOM 1909 C C . HIS A 1 243 ? 27.368 3.161 8.740 1.00 43.06 243 HIS A C 1
ATOM 1911 O O . HIS A 1 243 ? 28.067 2.581 9.572 1.00 43.06 243 HIS A O 1
ATOM 1917 N N . HIS A 1 244 ? 26.067 3.376 8.946 1.00 37.69 244 HIS A N 1
ATOM 1918 C CA . HIS A 1 244 ? 25.361 2.904 10.137 1.00 37.69 244 HIS A CA 1
ATOM 1919 C C . HIS A 1 244 ? 24.755 1.500 9.942 1.00 37.69 244 HIS A C 1
ATOM 1921 O O . HIS A 1 244 ? 24.389 1.161 8.810 1.00 37.69 244 HIS A O 1
ATOM 1927 N N . PRO A 1 245 ? 24.664 0.679 11.013 1.00 40.97 245 PRO A N 1
ATOM 1928 C CA . PRO A 1 245 ? 23.977 -0.611 10.984 1.00 40.97 245 PRO A CA 1
ATOM 1929 C C . PRO A 1 245 ? 22.491 -0.426 10.666 1.00 40.97 245 PRO A C 1
ATOM 1931 O O . PRO A 1 245 ? 21.850 0.464 11.221 1.00 40.97 245 PRO A O 1
ATOM 1934 N N . THR A 1 246 ? 21.933 -1.297 9.825 1.00 44.47 246 THR A N 1
ATOM 1935 C CA . THR A 1 246 ? 20.481 -1.370 9.591 1.00 44.47 246 THR A CA 1
ATOM 1936 C C . THR A 1 246 ? 19.736 -1.587 10.909 1.00 44.47 246 THR A C 1
ATOM 1938 O O . THR A 1 246 ? 20.162 -2.412 11.722 1.00 44.47 246 THR A O 1
ATOM 1941 N N . SER A 1 247 ? 18.641 -0.849 11.116 1.00 46.75 247 SER A N 1
ATOM 1942 C CA . SER A 1 247 ? 17.833 -0.926 12.339 1.00 46.75 247 SER A CA 1
ATOM 1943 C C . SER A 1 247 ? 17.248 -2.332 12.559 1.00 46.75 247 SER A C 1
ATOM 1945 O O . SER A 1 247 ? 17.021 -3.071 11.606 1.00 46.75 247 SER A O 1
ATOM 1947 N N . GLU A 1 248 ? 16.982 -2.705 13.816 1.00 45.50 248 GLU A N 1
ATOM 1948 C CA . GLU A 1 248 ? 16.354 -3.991 14.188 1.00 45.50 248 GLU A CA 1
ATOM 1949 C C . GLU A 1 248 ? 14.866 -4.083 13.800 1.00 45.50 248 GLU A C 1
ATOM 1951 O O . GLU A 1 248 ? 14.194 -5.064 14.119 1.00 45.50 248 GLU A O 1
ATOM 1956 N N . ILE A 1 249 ? 14.316 -3.064 13.135 1.00 46.56 249 ILE A N 1
ATOM 1957 C CA . ILE A 1 249 ? 12.919 -3.072 12.720 1.00 46.56 249 ILE A CA 1
ATOM 1958 C C . ILE A 1 249 ? 12.777 -4.125 11.617 1.00 46.56 249 ILE A C 1
ATOM 1960 O O . ILE A 1 249 ? 13.352 -3.985 10.541 1.00 46.56 249 ILE A O 1
ATOM 1964 N N . ASN A 1 250 ? 11.994 -5.172 11.889 1.00 47.72 250 ASN A N 1
ATOM 1965 C CA . ASN A 1 250 ? 11.571 -6.179 10.914 1.00 47.72 250 ASN A CA 1
ATOM 1966 C C . ASN A 1 250 ? 10.716 -5.519 9.817 1.00 47.72 250 ASN A C 1
ATOM 1968 O O . ASN A 1 250 ? 9.488 -5.602 9.824 1.00 47.72 250 ASN A O 1
ATOM 1972 N N . ILE A 1 251 ? 11.354 -4.818 8.882 1.00 52.28 251 ILE A N 1
ATOM 1973 C CA . ILE A 1 251 ? 10.703 -4.279 7.694 1.00 52.28 251 ILE A CA 1
ATOM 1974 C C . ILE A 1 251 ? 10.592 -5.427 6.689 1.00 52.28 251 ILE A C 1
ATOM 1976 O O . ILE A 1 251 ? 11.455 -5.642 5.838 1.00 52.28 251 ILE A O 1
ATOM 1980 N N . LEU A 1 252 ? 9.500 -6.183 6.786 1.00 54.78 252 LEU A N 1
ATOM 1981 C CA . LEU A 1 252 ? 9.127 -7.212 5.813 1.00 54.78 252 LEU A CA 1
ATOM 1982 C C . LEU A 1 252 ? 8.431 -6.551 4.612 1.00 54.78 252 LEU A C 1
ATOM 1984 O O . LEU A 1 252 ? 7.269 -6.807 4.306 1.00 54.78 252 LEU A O 1
ATOM 1988 N N . ALA A 1 253 ? 9.133 -5.639 3.938 1.00 54.47 253 ALA A N 1
ATOM 1989 C CA . ALA A 1 253 ? 8.592 -4.868 2.822 1.00 54.47 253 ALA A CA 1
ATOM 1990 C C . ALA A 1 253 ? 8.838 -5.573 1.479 1.00 54.47 253 ALA A C 1
ATOM 1992 O O . ALA A 1 253 ? 9.633 -5.128 0.650 1.00 54.47 253 ALA A O 1
ATOM 1993 N N . ALA A 1 254 ? 8.133 -6.675 1.226 1.00 62.50 254 ALA A N 1
ATOM 1994 C CA . ALA A 1 254 ? 8.011 -7.220 -0.125 1.00 62.50 254 ALA A CA 1
ATOM 1995 C C . ALA A 1 254 ? 6.751 -6.650 -0.793 1.00 62.50 254 ALA A C 1
ATOM 1997 O O . ALA A 1 254 ? 5.752 -7.345 -0.932 1.00 62.50 254 ALA A O 1
ATOM 1998 N N . SER A 1 255 ? 6.772 -5.372 -1.194 1.00 73.88 255 SER A N 1
ATOM 1999 C CA . SER A 1 255 ? 5.607 -4.721 -1.818 1.00 73.88 255 SER A CA 1
ATOM 2000 C C . SER A 1 255 ? 5.285 -5.353 -3.188 1.00 73.88 255 SER A C 1
ATOM 2002 O O . SER A 1 255 ? 6.030 -5.118 -4.150 1.00 73.88 255 SER A O 1
ATOM 2004 N N . PRO A 1 256 ? 4.169 -6.104 -3.346 1.00 77.81 256 PRO A N 1
ATOM 2005 C CA . PRO A 1 256 ? 3.877 -6.806 -4.600 1.00 77.81 256 PRO A CA 1
ATOM 2006 C C . PRO A 1 256 ? 3.646 -5.839 -5.764 1.00 77.81 256 PRO A C 1
ATOM 2008 O O . PRO A 1 256 ? 4.048 -6.104 -6.896 1.00 77.81 256 PRO A O 1
ATOM 2011 N N . LEU A 1 257 ? 3.047 -4.676 -5.479 1.00 82.56 257 LEU A N 1
ATOM 2012 C CA . LEU A 1 257 ? 2.848 -3.610 -6.459 1.00 82.56 257 LEU A CA 1
ATOM 2013 C C . LEU A 1 257 ? 4.186 -3.083 -6.992 1.00 82.56 257 LEU A C 1
ATOM 2015 O O . LEU A 1 257 ? 4.348 -2.946 -8.204 1.00 82.56 257 LEU A O 1
ATOM 2019 N N . HIS A 1 258 ? 5.151 -2.810 -6.112 1.00 80.62 258 HIS A N 1
ATOM 2020 C CA . HIS A 1 258 ? 6.462 -2.319 -6.537 1.00 80.62 258 HIS A CA 1
ATOM 2021 C C . HIS A 1 258 ? 7.268 -3.396 -7.250 1.00 80.62 258 HIS A C 1
ATOM 2023 O O . HIS A 1 258 ? 7.885 -3.094 -8.267 1.00 80.62 258 HIS A O 1
ATOM 2029 N N . ALA A 1 259 ? 7.211 -4.652 -6.797 1.00 80.69 259 ALA A N 1
ATOM 2030 C CA . ALA A 1 259 ? 7.823 -5.768 -7.513 1.00 80.69 259 ALA A CA 1
ATOM 2031 C C . ALA A 1 259 ? 7.280 -5.863 -8.950 1.00 80.69 259 ALA A C 1
ATOM 2033 O O . ALA A 1 259 ? 8.052 -5.901 -9.908 1.00 80.69 259 ALA A O 1
ATOM 2034 N N . TYR A 1 260 ? 5.957 -5.789 -9.111 1.00 82.50 260 TYR A N 1
ATOM 2035 C CA . TYR A 1 260 ? 5.294 -5.794 -10.412 1.00 82.50 260 TYR A CA 1
ATOM 2036 C C . TYR A 1 260 ? 5.728 -4.626 -11.313 1.00 82.50 260 TYR A C 1
ATOM 2038 O O . TYR A 1 260 ? 6.071 -4.830 -12.481 1.00 82.50 260 TYR A O 1
ATOM 2046 N N . LEU A 1 261 ? 5.779 -3.405 -10.772 1.00 85.69 261 LEU A N 1
ATOM 2047 C CA . LEU A 1 261 ? 6.233 -2.219 -11.504 1.00 85.69 261 LEU A CA 1
ATOM 2048 C C . LEU A 1 261 ? 7.720 -2.284 -11.871 1.00 85.69 261 LEU A C 1
ATOM 2050 O O . LEU A 1 261 ? 8.096 -1.898 -12.977 1.00 85.69 261 LEU A O 1
ATOM 2054 N N . CYS A 1 262 ? 8.568 -2.795 -10.978 1.00 83.31 262 CYS A N 1
ATOM 2055 C CA . CYS A 1 262 ? 9.993 -2.990 -11.227 1.00 83.31 262 CYS A CA 1
ATOM 2056 C C . CYS A 1 262 ? 10.233 -4.014 -12.340 1.00 83.31 262 CYS A C 1
ATOM 2058 O O . CYS A 1 262 ? 11.051 -3.759 -13.224 1.00 83.31 262 CYS A O 1
ATOM 2060 N N . VAL A 1 263 ? 9.490 -5.126 -12.349 1.00 84.62 263 VAL A N 1
ATOM 2061 C CA . VAL A 1 263 ? 9.542 -6.127 -13.425 1.00 84.62 263 VAL A CA 1
ATOM 2062 C C . VAL A 1 263 ? 9.089 -5.521 -14.751 1.00 84.62 263 VAL A C 1
ATOM 2064 O O . VAL A 1 263 ? 9.793 -5.650 -15.753 1.00 84.62 263 VAL A O 1
ATOM 2067 N N . PHE A 1 264 ? 7.962 -4.802 -14.767 1.00 88.12 264 PHE A N 1
ATOM 2068 C CA . PHE A 1 264 ? 7.497 -4.104 -15.968 1.00 88.12 264 PHE A CA 1
ATOM 2069 C C . PHE A 1 264 ? 8.558 -3.130 -16.500 1.00 88.12 264 PHE A C 1
ATOM 2071 O O . PHE A 1 264 ? 8.923 -3.173 -17.676 1.00 88.12 264 PHE A O 1
ATOM 2078 N N . ARG A 1 265 ? 9.120 -2.293 -15.620 1.00 86.81 265 ARG A N 1
ATOM 2079 C CA . ARG A 1 265 ? 10.186 -1.349 -15.970 1.00 86.81 265 ARG A CA 1
ATOM 2080 C C . ARG A 1 265 ? 11.420 -2.063 -16.517 1.00 86.81 265 ARG A C 1
ATOM 2082 O O . ARG A 1 265 ? 12.017 -1.581 -17.476 1.00 86.81 265 ARG A O 1
ATOM 2089 N N . TRP A 1 266 ? 11.807 -3.192 -15.930 1.00 86.50 266 TRP A N 1
ATOM 2090 C CA . TRP A 1 266 ? 12.933 -3.992 -16.404 1.00 86.50 266 TRP A CA 1
ATOM 2091 C C . TRP A 1 266 ? 12.699 -4.513 -17.828 1.00 86.50 266 TRP A C 1
ATOM 2093 O O . TRP A 1 266 ? 13.579 -4.360 -18.677 1.00 86.50 266 TRP A O 1
ATOM 2103 N N . TYR A 1 267 ? 11.508 -5.038 -18.134 1.00 87.19 267 TYR A N 1
ATOM 2104 C CA . TYR A 1 267 ? 11.150 -5.436 -19.501 1.00 87.19 267 TYR A CA 1
ATOM 2105 C C . TYR A 1 267 ? 11.220 -4.261 -20.479 1.00 87.19 267 TYR A C 1
ATOM 2107 O O . TYR A 1 267 ? 11.843 -4.379 -21.535 1.00 87.19 267 TYR A O 1
ATOM 2115 N N . MET A 1 268 ? 10.646 -3.112 -20.115 1.00 88.94 268 MET A N 1
ATOM 2116 C CA . MET A 1 268 ? 10.669 -1.928 -20.975 1.00 88.94 268 MET A CA 1
ATOM 2117 C C . MET A 1 268 ? 12.090 -1.427 -21.237 1.00 88.94 268 MET A C 1
ATOM 2119 O O . MET A 1 268 ? 12.434 -1.144 -22.382 1.00 88.94 268 MET A O 1
ATOM 2123 N N . LEU A 1 269 ? 12.948 -1.388 -20.211 1.00 86.06 269 LEU A N 1
ATOM 2124 C CA . LEU A 1 269 ? 14.358 -1.032 -20.378 1.00 86.06 269 LEU A CA 1
ATOM 2125 C C . LEU A 1 269 ? 15.068 -1.985 -21.344 1.00 86.06 269 LEU A C 1
ATOM 2127 O O . LEU A 1 269 ? 15.790 -1.516 -22.219 1.00 86.06 269 LEU A O 1
ATOM 2131 N N . ASN A 1 270 ? 14.826 -3.295 -21.255 1.00 85.56 270 ASN A N 1
ATOM 2132 C CA . ASN A 1 270 ? 15.384 -4.249 -22.216 1.00 85.56 270 ASN A CA 1
ATOM 2133 C C . ASN A 1 270 ? 14.925 -3.954 -23.649 1.00 85.56 270 ASN A C 1
ATOM 2135 O O . ASN A 1 270 ? 15.760 -3.923 -24.550 1.00 85.56 270 ASN A O 1
ATOM 2139 N N . ILE A 1 271 ? 13.634 -3.676 -23.863 1.00 87.19 271 ILE A N 1
ATOM 2140 C CA . ILE A 1 271 ? 13.108 -3.298 -25.184 1.00 87.19 271 ILE A CA 1
ATOM 2141 C C . ILE A 1 271 ? 13.831 -2.052 -25.706 1.00 87.19 271 ILE A C 1
ATOM 2143 O O . ILE A 1 271 ? 14.317 -2.068 -26.836 1.00 87.19 271 ILE A O 1
ATOM 2147 N N . TYR A 1 272 ? 13.978 -1.012 -24.878 1.00 88.38 272 TYR A N 1
ATOM 2148 C CA . TYR A 1 272 ? 14.668 0.218 -25.276 1.00 88.38 272 TYR A CA 1
ATOM 2149 C C . TYR A 1 272 ? 16.148 -0.021 -25.601 1.00 88.38 272 TYR A C 1
ATOM 2151 O O . TYR A 1 272 ? 16.680 0.519 -26.567 1.00 88.38 272 TYR A O 1
ATOM 2159 N N . HIS A 1 273 ? 16.837 -0.845 -24.810 1.00 84.50 273 HIS A N 1
ATOM 2160 C CA . HIS A 1 273 ? 18.243 -1.175 -25.037 1.00 84.50 273 HIS A CA 1
ATOM 2161 C C . HIS A 1 273 ? 18.454 -1.988 -26.318 1.00 84.50 273 HIS A C 1
ATOM 2163 O O . HIS A 1 273 ? 19.399 -1.712 -27.063 1.00 84.50 273 HIS A O 1
ATOM 2169 N N . LEU A 1 274 ? 17.572 -2.953 -26.591 1.00 84.50 274 LEU A N 1
ATOM 2170 C CA . LEU A 1 274 ? 17.606 -3.760 -27.809 1.00 84.50 274 LEU A CA 1
ATOM 2171 C C . LEU A 1 274 ? 17.323 -2.906 -29.051 1.00 84.50 274 LEU A C 1
ATOM 2173 O O . LEU A 1 274 ? 18.087 -2.964 -30.010 1.00 84.50 274 LEU A O 1
ATOM 2177 N N . ASP A 1 275 ? 16.293 -2.060 -29.007 1.00 85.50 275 ASP A N 1
ATOM 2178 C CA . ASP A 1 275 ? 15.915 -1.161 -30.106 1.00 85.50 275 ASP A CA 1
ATOM 2179 C C . ASP A 1 275 ? 16.970 -0.060 -30.343 1.00 85.50 275 ASP A C 1
ATOM 2181 O O . ASP A 1 275 ? 17.239 0.336 -31.476 1.00 85.50 275 ASP A O 1
ATOM 2185 N N . ALA A 1 276 ? 17.654 0.393 -29.289 1.00 84.75 276 ALA A N 1
ATOM 2186 C CA . ALA A 1 276 ? 18.793 1.305 -29.398 1.00 84.75 276 ALA A CA 1
ATOM 2187 C C . ALA A 1 276 ? 20.097 0.630 -29.876 1.00 84.75 276 ALA A C 1
ATOM 2189 O O . ALA A 1 276 ? 21.093 1.327 -30.104 1.00 84.75 276 ALA A O 1
ATOM 2190 N N . GLY A 1 277 ? 20.144 -0.708 -29.945 1.00 83.12 277 GLY A N 1
ATOM 2191 C CA . GLY A 1 277 ? 21.378 -1.470 -30.166 1.00 83.12 277 GLY A CA 1
ATOM 2192 C C . GLY A 1 277 ? 22.447 -1.216 -29.091 1.00 83.12 277 GLY A C 1
ATOM 2193 O O . GLY A 1 277 ? 23.646 -1.318 -29.361 1.00 83.12 277 GLY A O 1
ATOM 2194 N N . CYS A 1 278 ? 22.041 -0.828 -27.876 1.00 80.31 278 CYS A N 1
ATOM 2195 C CA . CYS A 1 278 ? 22.941 -0.398 -26.810 1.00 80.31 278 CYS A CA 1
ATOM 2196 C C . CYS A 1 278 ? 23.140 -1.499 -25.764 1.00 80.31 278 CYS A C 1
ATOM 2198 O O . CYS A 1 278 ? 22.309 -1.699 -24.881 1.00 80.31 278 CYS A O 1
ATOM 2200 N N . LYS A 1 279 ? 24.302 -2.159 -25.812 1.00 75.44 279 LYS A N 1
ATOM 2201 C CA . LYS A 1 279 ? 24.678 -3.229 -24.869 1.00 75.44 279 LYS A CA 1
ATOM 2202 C C . LYS A 1 279 ? 25.080 -2.731 -23.474 1.00 75.44 279 LYS A C 1
ATOM 2204 O O . LYS A 1 279 ? 25.190 -3.531 -22.552 1.00 75.44 279 LYS A O 1
ATOM 2209 N N . LYS A 1 280 ? 25.343 -1.430 -23.303 1.00 76.06 280 LYS A N 1
ATOM 2210 C CA . LYS A 1 280 ? 25.667 -0.853 -21.991 1.00 76.06 280 LYS A CA 1
ATOM 2211 C C . LYS A 1 280 ? 24.381 -0.525 -21.248 1.00 76.06 280 LYS A C 1
ATOM 2213 O O . LYS A 1 280 ? 23.621 0.314 -21.717 1.00 76.06 280 LYS A O 1
ATOM 2218 N N . TRP A 1 281 ? 24.198 -1.108 -20.067 1.00 73.19 281 TRP A N 1
ATOM 2219 C CA . TRP A 1 281 ? 23.089 -0.803 -19.163 1.00 73.19 281 TRP A CA 1
ATOM 2220 C C . TRP A 1 281 ? 23.312 0.550 -18.470 1.00 73.19 281 TRP A C 1
ATOM 2222 O O . TRP A 1 281 ? 23.769 0.623 -17.331 1.00 73.19 281 TRP A O 1
ATOM 2232 N N . SER A 1 282 ? 23.072 1.641 -19.202 1.00 73.50 282 SER A N 1
ATOM 2233 C CA . SER A 1 282 ? 23.155 3.005 -18.680 1.00 73.50 282 SER A CA 1
ATOM 2234 C C . SER A 1 282 ? 21.932 3.827 -19.089 1.00 73.50 282 SER A C 1
ATOM 2236 O O . SER A 1 282 ? 21.688 3.980 -20.291 1.00 73.50 282 SER A O 1
ATOM 2238 N N . PRO A 1 283 ? 21.218 4.441 -18.126 1.00 60.94 283 PRO A N 1
ATOM 2239 C CA . PRO A 1 283 ? 20.074 5.298 -18.420 1.00 60.94 283 PRO A CA 1
ATOM 2240 C C . PRO A 1 283 ? 20.476 6.618 -19.095 1.00 60.94 283 PRO A C 1
ATOM 2242 O O . PRO A 1 283 ? 19.629 7.279 -19.689 1.00 60.94 283 PRO A O 1
ATOM 2245 N N . THR A 1 284 ? 21.755 7.009 -19.044 1.00 72.75 284 THR A N 1
ATOM 2246 C CA . THR A 1 284 ? 22.263 8.245 -19.667 1.00 72.75 284 THR A CA 1
ATOM 2247 C C . THR A 1 284 ? 22.653 8.070 -21.134 1.00 72.75 284 THR A C 1
ATOM 2249 O O . THR A 1 284 ? 23.089 9.022 -21.778 1.00 72.75 284 THR A O 1
ATOM 2252 N N . CYS A 1 285 ? 22.507 6.866 -21.695 1.00 78.00 285 CYS A N 1
ATOM 2253 C CA . CYS A 1 285 ? 22.775 6.643 -23.108 1.00 78.00 285 CYS A CA 1
ATOM 2254 C C . CYS A 1 285 ? 21.731 7.370 -23.970 1.00 78.00 285 CYS A C 1
ATOM 2256 O O . CYS A 1 285 ? 20.552 7.020 -23.958 1.00 78.00 285 CYS A O 1
ATOM 2258 N N . THR A 1 286 ? 22.169 8.351 -24.760 1.00 83.06 286 THR A N 1
ATOM 2259 C CA . THR A 1 286 ? 21.296 9.150 -25.638 1.00 83.06 286 THR A CA 1
ATOM 2260 C C . THR A 1 286 ? 20.480 8.286 -26.603 1.00 83.06 286 THR A C 1
ATOM 2262 O O . THR A 1 286 ? 19.276 8.482 -26.720 1.00 83.06 286 THR A O 1
ATOM 2265 N N . LYS A 1 287 ? 21.084 7.239 -27.185 1.00 85.19 287 LYS A N 1
ATOM 2266 C CA . LYS A 1 287 ? 20.380 6.280 -28.060 1.00 85.19 287 LYS A CA 1
ATOM 2267 C C . LYS A 1 287 ? 19.202 5.585 -27.367 1.00 85.19 287 LYS A C 1
ATOM 2269 O O . LYS A 1 287 ? 18.180 5.328 -27.997 1.00 85.19 287 LYS A O 1
ATOM 2274 N N . VAL A 1 288 ? 19.337 5.289 -26.073 1.00 86.44 288 VAL A N 1
ATOM 2275 C CA . VAL A 1 288 ? 18.274 4.666 -25.268 1.00 86.44 288 VAL A CA 1
ATOM 2276 C C . VAL A 1 288 ? 17.161 5.672 -24.984 1.00 86.44 288 VAL A C 1
ATOM 2278 O O . VAL A 1 288 ? 15.993 5.305 -25.027 1.00 86.44 288 VAL A O 1
ATOM 2281 N N . GLN A 1 289 ? 17.494 6.947 -24.763 1.00 87.06 289 GLN A N 1
ATOM 2282 C CA . GLN A 1 289 ? 16.499 8.015 -24.600 1.00 87.06 289 GLN A CA 1
ATOM 2283 C C . GLN A 1 289 ? 15.675 8.238 -25.878 1.00 87.06 289 GLN A C 1
ATOM 2285 O O . GLN A 1 289 ? 14.457 8.414 -25.805 1.00 87.06 289 GLN A O 1
ATOM 2290 N N . ASP A 1 290 ? 16.313 8.179 -27.049 1.00 89.50 290 ASP A N 1
ATOM 2291 C CA . ASP A 1 290 ? 15.623 8.290 -28.339 1.00 89.50 290 ASP A CA 1
ATOM 2292 C C . ASP A 1 290 ? 14.730 7.073 -28.615 1.00 89.50 290 ASP A C 1
ATOM 2294 O O . ASP A 1 290 ? 13.576 7.228 -29.026 1.00 89.50 290 ASP A O 1
ATOM 2298 N N . SER A 1 291 ? 15.228 5.865 -28.326 1.00 89.44 291 SER A N 1
ATOM 2299 C CA . SER A 1 291 ? 14.441 4.627 -28.381 1.00 89.44 291 SER A CA 1
ATOM 2300 C C . SER A 1 291 ? 13.211 4.705 -27.475 1.00 89.44 291 SER A C 1
ATOM 2302 O O . SER A 1 291 ? 12.089 4.479 -27.919 1.00 89.44 291 SER A O 1
ATOM 2304 N N . LEU A 1 292 ? 13.388 5.137 -26.230 1.00 91.00 292 LEU A N 1
ATOM 2305 C CA . LEU A 1 292 ? 12.310 5.309 -25.265 1.00 91.00 292 LEU A CA 1
ATOM 2306 C C . LEU A 1 292 ? 11.210 6.250 -25.789 1.00 91.00 292 LEU A C 1
ATOM 2308 O O . LEU A 1 292 ? 10.032 5.911 -25.696 1.00 91.00 292 LEU A O 1
ATOM 2312 N N . LYS A 1 293 ? 11.549 7.389 -26.412 1.00 90.19 293 LYS A N 1
ATOM 2313 C CA . LYS A 1 293 ? 10.546 8.285 -27.030 1.00 90.19 293 LYS A CA 1
ATOM 2314 C C . LYS A 1 293 ? 9.813 7.618 -28.198 1.00 90.19 293 LYS A C 1
ATOM 2316 O O . LYS A 1 293 ? 8.589 7.738 -28.310 1.00 90.19 293 LYS A O 1
ATOM 2321 N N . ARG A 1 294 ? 10.548 6.904 -29.056 1.00 91.00 294 ARG A N 1
ATOM 2322 C CA . ARG A 1 294 ? 9.994 6.188 -30.215 1.00 91.00 294 ARG A CA 1
ATOM 2323 C C . ARG A 1 294 ? 9.036 5.079 -29.784 1.00 91.00 294 ARG A C 1
ATOM 2325 O O . ARG A 1 294 ? 7.886 5.072 -30.214 1.00 91.00 294 ARG A O 1
ATOM 2332 N N . ILE A 1 295 ? 9.483 4.178 -28.912 1.00 91.25 295 ILE A N 1
ATOM 2333 C CA . ILE A 1 295 ? 8.693 3.036 -28.443 1.00 91.25 295 ILE A CA 1
ATOM 2334 C C . ILE A 1 295 ? 7.438 3.504 -27.697 1.00 91.25 295 ILE A C 1
ATOM 2336 O O . ILE A 1 295 ? 6.358 2.976 -27.955 1.00 91.25 295 ILE A O 1
ATOM 2340 N N . ARG A 1 296 ? 7.531 4.551 -26.863 1.00 91.12 296 ARG A N 1
ATOM 2341 C CA . ARG A 1 296 ? 6.350 5.180 -26.239 1.00 91.12 296 ARG A CA 1
ATOM 2342 C C . ARG A 1 296 ? 5.316 5.626 -27.266 1.00 91.12 296 ARG A C 1
ATOM 2344 O O . ARG A 1 296 ? 4.138 5.335 -27.103 1.00 91.12 296 ARG A O 1
ATOM 2351 N N . SER A 1 297 ? 5.763 6.301 -28.325 1.00 90.56 297 SER A N 1
ATOM 2352 C CA . SER A 1 297 ? 4.875 6.802 -29.381 1.00 90.56 297 SER A CA 1
ATOM 2353 C C . SER A 1 297 ? 4.181 5.657 -30.125 1.00 90.56 297 SER A C 1
ATOM 2355 O O . SER A 1 297 ? 2.999 5.750 -30.441 1.00 90.56 297 SER A O 1
ATOM 2357 N N . ILE A 1 298 ? 4.889 4.547 -30.361 1.00 91.00 298 ILE A N 1
ATOM 2358 C CA . ILE A 1 298 ? 4.322 3.346 -30.990 1.00 91.00 298 ILE A CA 1
ATOM 2359 C C . ILE A 1 298 ? 3.277 2.688 -30.080 1.00 91.00 298 ILE A C 1
ATOM 2361 O O . ILE A 1 298 ? 2.209 2.307 -30.560 1.00 91.00 298 ILE A O 1
ATOM 2365 N N . ILE A 1 299 ? 3.570 2.554 -28.783 1.00 91.38 299 ILE A N 1
ATOM 2366 C CA . ILE A 1 299 ? 2.645 1.956 -27.810 1.00 91.38 299 ILE A CA 1
ATOM 2367 C C . ILE A 1 299 ? 1.377 2.798 -27.689 1.00 91.38 299 ILE A C 1
ATOM 2369 O O . ILE A 1 299 ? 0.283 2.241 -27.752 1.00 91.38 299 ILE A O 1
ATOM 2373 N N . ASP A 1 300 ? 1.501 4.121 -27.587 1.00 92.12 300 ASP A N 1
ATOM 2374 C CA . ASP A 1 300 ? 0.341 5.013 -27.522 1.00 92.12 300 ASP A CA 1
ATOM 2375 C C . ASP A 1 300 ? -0.493 4.918 -28.813 1.00 92.12 300 ASP A C 1
ATOM 2377 O O . ASP A 1 300 ? -1.698 4.682 -28.764 1.00 92.12 300 ASP A O 1
ATOM 2381 N N . ALA A 1 301 ? 0.150 4.951 -29.985 1.00 90.38 301 ALA A N 1
ATOM 2382 C CA . ALA A 1 301 ? -0.546 4.855 -31.269 1.00 90.38 301 ALA A CA 1
ATOM 2383 C C . ALA A 1 301 ? -1.268 3.511 -31.487 1.00 90.38 301 ALA A C 1
ATOM 2385 O O . ALA A 1 301 ? -2.340 3.480 -32.089 1.00 90.38 301 ALA A O 1
ATOM 2386 N N . LYS A 1 302 ? -0.691 2.390 -31.031 1.00 90.00 302 LYS A N 1
ATOM 2387 C CA . LYS A 1 302 ? -1.241 1.044 -31.286 1.00 90.00 302 LYS A CA 1
ATOM 2388 C C . LYS A 1 302 ? -2.150 0.525 -30.179 1.00 90.00 302 LYS A C 1
ATOM 2390 O O . LYS A 1 302 ? -3.078 -0.233 -30.467 1.00 90.00 302 LYS A O 1
ATOM 2395 N N . CYS A 1 303 ? -1.863 0.890 -28.934 1.00 90.06 303 CYS A N 1
ATOM 2396 C CA . CYS A 1 303 ? -2.532 0.355 -27.750 1.00 90.06 303 CYS A CA 1
ATOM 2397 C C . CYS A 1 303 ? -3.371 1.410 -27.018 1.00 90.06 303 CYS A C 1
ATOM 2399 O O . CYS A 1 303 ? -4.242 1.034 -26.239 1.00 90.06 303 CYS A O 1
ATOM 2401 N N . SER A 1 304 ? -3.158 2.704 -27.288 1.00 91.69 304 SER A N 1
ATOM 2402 C CA . SER A 1 304 ? -3.747 3.821 -26.530 1.00 91.69 304 SER A CA 1
ATOM 2403 C C . SER A 1 304 ? -3.350 3.802 -25.050 1.00 91.69 304 SER A C 1
ATOM 2405 O O . SER A 1 304 ? -4.137 4.158 -24.175 1.00 91.69 304 SER A O 1
ATOM 2407 N N . ILE A 1 305 ? -2.118 3.359 -24.770 1.00 90.69 305 ILE A N 1
ATOM 2408 C CA . ILE A 1 305 ? -1.551 3.260 -23.423 1.00 90.69 305 ILE A CA 1
ATOM 2409 C C . ILE A 1 305 ? -0.359 4.211 -23.310 1.00 90.69 305 ILE A C 1
ATOM 2411 O O . ILE A 1 305 ? 0.593 4.137 -24.086 1.00 90.69 305 ILE A O 1
ATOM 2415 N N . LYS A 1 306 ? -0.376 5.074 -22.291 1.00 90.94 306 LYS A N 1
ATOM 2416 C CA . LYS A 1 306 ? 0.700 6.035 -22.021 1.00 90.94 306 LYS A CA 1
ATOM 2417 C C . LYS A 1 306 ? 1.643 5.505 -20.952 1.00 90.94 306 LYS A C 1
ATOM 2419 O O . LYS A 1 306 ? 1.314 5.516 -19.766 1.00 90.94 306 LYS A O 1
ATOM 2424 N N . ILE A 1 307 ? 2.830 5.085 -21.375 1.00 89.50 307 ILE A N 1
ATOM 2425 C CA . ILE A 1 307 ? 3.869 4.575 -20.479 1.00 89.50 307 ILE A CA 1
ATOM 2426 C C . ILE A 1 307 ? 5.015 5.574 -20.297 1.00 89.50 307 ILE A C 1
ATOM 2428 O O . ILE A 1 307 ? 5.346 6.364 -21.183 1.00 89.50 307 ILE A O 1
ATOM 2432 N N . ASP A 1 308 ? 5.636 5.499 -19.125 1.00 84.31 308 ASP A N 1
ATOM 2433 C CA . ASP A 1 308 ? 6.851 6.194 -18.719 1.00 84.31 308 ASP A CA 1
ATOM 2434 C C . ASP A 1 308 ? 6.851 7.732 -18.910 1.00 84.31 308 ASP A C 1
ATOM 2436 O O . ASP A 1 308 ? 7.913 8.359 -18.981 1.00 84.31 308 ASP A O 1
ATOM 2440 N N . VAL A 1 309 ? 5.686 8.383 -18.977 1.00 84.38 309 VAL A N 1
ATOM 2441 C CA . VAL A 1 309 ? 5.613 9.844 -19.127 1.00 84.38 309 VAL A CA 1
ATOM 2442 C C . VAL A 1 309 ? 6.204 10.493 -17.869 1.00 84.38 309 VAL A C 1
ATOM 2444 O O . VAL A 1 309 ? 5.760 10.156 -16.770 1.00 84.38 309 VAL A O 1
ATOM 2447 N N . PRO A 1 310 ? 7.213 11.377 -17.979 1.00 78.31 310 PRO A N 1
ATOM 2448 C CA . PRO A 1 310 ? 7.819 12.003 -16.809 1.00 78.31 310 PRO A CA 1
ATOM 2449 C C . PRO A 1 310 ? 6.778 12.798 -16.019 1.00 78.31 310 PRO A C 1
ATOM 2451 O O . PRO A 1 310 ? 6.008 13.559 -16.606 1.00 78.31 310 PRO A O 1
ATOM 2454 N N . SER A 1 311 ? 6.766 12.639 -14.697 1.00 75.88 311 SER A N 1
ATOM 2455 C CA . SER A 1 311 ? 5.986 13.509 -13.815 1.00 75.88 311 SER A CA 1
ATOM 2456 C C . SER A 1 311 ? 6.829 14.717 -13.385 1.00 75.88 311 SER A C 1
ATOM 2458 O O . SER A 1 311 ? 8.060 14.655 -13.338 1.00 75.88 311 SER A O 1
ATOM 2460 N N . SER A 1 312 ? 6.174 15.824 -13.031 1.00 67.12 312 SER A N 1
ATOM 2461 C CA . SER A 1 312 ? 6.837 17.040 -12.536 1.00 67.12 312 SER A CA 1
ATOM 2462 C C . SER A 1 312 ? 7.514 16.869 -11.168 1.00 67.12 312 SER A C 1
ATOM 2464 O O . SER A 1 312 ? 8.344 17.693 -10.797 1.00 67.12 312 SER A O 1
ATOM 2466 N N . GLN A 1 313 ? 7.187 15.809 -10.423 1.00 57.50 313 GLN A N 1
ATOM 2467 C CA . GLN A 1 313 ? 7.692 15.541 -9.069 1.00 57.50 313 GLN A CA 1
ATOM 2468 C C . GLN A 1 313 ? 8.711 14.387 -9.015 1.00 57.50 313 GLN A C 1
ATOM 2470 O O . GLN A 1 313 ? 9.102 13.950 -7.935 1.00 57.50 313 GLN A O 1
ATOM 2475 N N . GLY A 1 314 ? 9.177 13.917 -10.177 1.00 60.28 314 GLY A N 1
ATOM 2476 C CA . GLY A 1 314 ? 10.063 12.762 -10.291 1.00 60.28 314 GLY A CA 1
ATOM 2477 C C . GLY A 1 314 ? 9.299 11.438 -10.401 1.00 60.28 314 GLY A C 1
ATOM 2478 O O . GLY A 1 314 ? 8.199 11.269 -9.878 1.00 60.28 314 GLY A O 1
ATOM 2479 N N . GLY A 1 315 ? 9.888 10.483 -11.122 1.00 69.94 315 GLY A N 1
ATOM 2480 C CA . GLY A 1 315 ? 9.233 9.222 -11.478 1.00 69.94 315 GLY A CA 1
ATOM 2481 C C . GLY A 1 315 ? 8.518 9.285 -12.829 1.00 69.94 315 GLY A C 1
ATOM 2482 O O . GLY A 1 315 ? 8.836 10.114 -13.685 1.00 69.94 315 GLY A O 1
ATOM 2483 N N . THR A 1 316 ? 7.584 8.360 -13.050 1.00 76.75 316 THR A N 1
ATOM 2484 C CA . THR A 1 316 ? 6.861 8.237 -14.322 1.00 76.75 316 THR A CA 1
ATOM 2485 C C . THR A 1 316 ? 5.369 8.006 -14.107 1.00 76.75 316 THR A C 1
ATOM 2487 O O . THR A 1 316 ? 4.961 7.582 -13.030 1.00 76.75 316 THR A O 1
ATOM 2490 N N . SER A 1 317 ? 4.559 8.228 -15.144 1.00 73.25 317 SER A N 1
ATOM 2491 C CA . SER A 1 317 ? 3.120 7.940 -15.162 1.00 73.25 317 SER A CA 1
ATOM 2492 C C . SER A 1 317 ? 2.774 6.446 -15.122 1.00 73.25 317 SER A C 1
ATOM 2494 O O . SER A 1 317 ? 1.593 6.098 -15.140 1.00 73.25 317 SER A O 1
ATOM 2496 N N . THR A 1 318 ? 3.770 5.555 -15.124 1.00 84.25 318 THR A N 1
ATOM 2497 C CA . THR A 1 318 ? 3.566 4.105 -15.125 1.00 84.25 318 THR A CA 1
ATOM 2498 C C . THR A 1 318 ? 3.065 3.649 -13.754 1.00 84.25 318 THR A C 1
ATOM 2500 O O . THR A 1 318 ? 3.838 3.343 -12.850 1.00 84.25 318 THR A O 1
ATOM 2503 N N . THR A 1 319 ? 1.742 3.621 -13.604 1.00 88.19 319 THR A N 1
ATOM 2504 C CA . THR A 1 319 ? 1.045 3.088 -12.426 1.00 88.19 319 THR A CA 1
ATOM 2505 C C . THR A 1 319 ? 0.798 1.584 -12.558 1.00 88.19 319 THR A C 1
ATOM 2507 O O . THR A 1 319 ? 0.968 0.998 -13.630 1.00 88.19 319 THR A O 1
ATOM 2510 N N . GLY A 1 320 ? 0.331 0.944 -11.479 1.00 85.75 320 GLY A N 1
ATOM 2511 C CA . GLY A 1 320 ? -0.058 -0.471 -11.512 1.00 85.75 320 GLY A CA 1
ATOM 2512 C C . GLY A 1 320 ? -1.145 -0.778 -12.550 1.00 85.75 320 GLY A C 1
ATOM 2513 O O . GLY A 1 320 ? -1.115 -1.847 -13.156 1.00 85.75 320 GLY A O 1
ATOM 2514 N N . ASN A 1 321 ? -2.058 0.166 -12.805 1.00 88.75 321 ASN A N 1
ATOM 2515 C CA . ASN A 1 321 ? -3.082 0.019 -13.842 1.00 88.75 321 ASN A CA 1
ATOM 2516 C C . ASN A 1 321 ? -2.459 0.046 -15.237 1.00 88.75 321 ASN A C 1
ATOM 2518 O O . ASN A 1 321 ? -2.690 -0.874 -16.006 1.00 88.75 321 ASN A O 1
ATOM 2522 N N . VAL A 1 322 ? -1.580 1.012 -15.517 1.00 90.31 322 VAL A N 1
ATOM 2523 C CA . VAL A 1 322 ? -0.883 1.103 -16.811 1.00 90.31 322 VAL A CA 1
ATOM 2524 C C . VAL A 1 322 ? -0.086 -0.172 -17.103 1.00 90.31 322 VAL A C 1
ATOM 2526 O O . VAL A 1 322 ? -0.207 -0.745 -18.182 1.00 90.31 322 VAL A O 1
ATOM 2529 N N . ALA A 1 323 ? 0.690 -0.664 -16.131 1.00 89.50 323 ALA A N 1
ATOM 2530 C CA . ALA A 1 323 ? 1.440 -1.909 -16.294 1.00 89.50 323 ALA A CA 1
ATOM 2531 C C . ALA A 1 323 ? 0.509 -3.120 -16.512 1.00 89.50 323 ALA A C 1
ATOM 2533 O O . ALA A 1 323 ? 0.787 -3.982 -17.342 1.00 89.50 323 ALA A O 1
ATOM 2534 N N . ARG A 1 324 ? -0.628 -3.182 -15.806 1.00 88.94 324 ARG A N 1
ATOM 2535 C CA . ARG A 1 324 ? -1.666 -4.209 -16.004 1.00 88.94 324 ARG A CA 1
ATOM 2536 C C . ARG A 1 324 ? -2.309 -4.147 -17.379 1.00 88.94 324 ARG A C 1
ATOM 2538 O O . ARG A 1 324 ? -2.495 -5.203 -17.977 1.00 88.94 324 ARG A O 1
ATOM 2545 N N . ASP A 1 325 ? -2.611 -2.961 -17.880 1.00 89.19 325 ASP A N 1
ATOM 2546 C CA . ASP A 1 325 ? -3.201 -2.788 -19.202 1.00 89.19 325 ASP A CA 1
ATOM 2547 C C . ASP A 1 325 ? -2.231 -3.277 -20.280 1.00 89.19 325 ASP A C 1
ATOM 2549 O O . ASP A 1 325 ? -2.630 -4.061 -21.136 1.00 89.19 325 ASP A O 1
ATOM 2553 N N . CYS A 1 326 ? -0.936 -2.959 -20.164 1.00 87.56 326 CYS A N 1
ATOM 2554 C CA . CYS A 1 326 ? 0.096 -3.501 -21.052 1.00 87.56 326 CYS A CA 1
ATOM 2555 C C . CYS A 1 326 ? 0.131 -5.038 -21.050 1.00 87.56 326 CYS A C 1
ATOM 2557 O O . CYS A 1 326 ? 0.118 -5.657 -22.111 1.00 87.56 326 CYS A O 1
ATOM 2559 N N . PHE A 1 327 ? 0.153 -5.678 -19.876 1.00 84.94 327 PHE A N 1
ATOM 2560 C CA . PHE A 1 327 ? 0.213 -7.144 -19.796 1.00 84.94 327 PHE A CA 1
ATOM 2561 C C . PHE A 1 327 ? -1.095 -7.846 -20.191 1.00 84.94 327 PHE A C 1
ATOM 2563 O O . PHE A 1 327 ? -1.080 -9.043 -20.473 1.00 84.94 327 PHE A O 1
ATOM 2570 N N . ARG A 1 328 ? -2.227 -7.133 -20.221 1.00 87.69 328 ARG A N 1
ATOM 2571 C CA . ARG A 1 328 ? -3.519 -7.664 -20.690 1.00 87.69 328 ARG A CA 1
ATOM 2572 C C . ARG A 1 328 ? -3.761 -7.412 -22.174 1.00 87.69 328 ARG A C 1
ATOM 2574 O O . ARG A 1 328 ? -4.507 -8.163 -22.804 1.00 87.69 328 ARG A O 1
ATOM 2581 N N . ASP A 1 329 ? -3.161 -6.369 -22.736 1.00 86.75 329 ASP A N 1
ATOM 2582 C CA . ASP A 1 329 ? -3.368 -5.994 -24.125 1.00 86.75 329 ASP A CA 1
ATOM 2583 C C . ASP A 1 329 ? -2.612 -6.940 -25.070 1.00 86.75 329 ASP A C 1
ATOM 2585 O O . ASP A 1 329 ? -1.385 -6.932 -25.180 1.00 86.75 329 ASP A O 1
ATOM 2589 N N . LYS A 1 330 ? -3.365 -7.755 -25.818 1.00 87.06 330 LYS A N 1
ATOM 2590 C CA . LYS A 1 330 ? -2.797 -8.676 -26.813 1.00 87.06 330 LYS A CA 1
ATOM 2591 C C . LYS A 1 330 ? -1.972 -7.950 -27.877 1.00 87.06 330 LYS A C 1
ATOM 2593 O O . LYS A 1 330 ? -0.976 -8.504 -28.334 1.00 87.06 330 LYS A O 1
ATOM 2598 N N . ARG A 1 331 ? -2.352 -6.723 -28.258 1.00 87.12 331 ARG A N 1
ATOM 2599 C CA . ARG A 1 331 ? -1.618 -5.905 -29.237 1.00 87.12 331 ARG A CA 1
ATOM 2600 C C . ARG A 1 331 ? -0.249 -5.540 -28.689 1.00 87.12 331 ARG A C 1
ATOM 2602 O O . ARG A 1 331 ? 0.725 -5.613 -29.430 1.00 87.12 331 ARG A O 1
ATOM 2609 N N . PHE A 1 332 ? -0.177 -5.207 -27.399 1.00 86.00 332 PHE A N 1
ATOM 2610 C CA . PHE A 1 332 ? 1.079 -4.915 -26.716 1.00 86.00 332 PHE A CA 1
ATOM 2611 C C . PHE A 1 332 ? 1.995 -6.145 -26.670 1.00 86.00 332 PHE A C 1
ATOM 2613 O O . PHE A 1 332 ? 3.172 -6.050 -27.017 1.00 86.00 332 PHE A O 1
ATOM 2620 N N . LEU A 1 333 ? 1.453 -7.313 -26.307 1.00 81.38 333 LEU A N 1
ATOM 2621 C CA . LEU A 1 333 ? 2.217 -8.565 -26.211 1.00 81.38 333 LEU A CA 1
ATOM 2622 C C . LEU A 1 333 ? 2.698 -9.096 -27.571 1.00 81.38 333 LEU A C 1
ATOM 2624 O O . LEU A 1 333 ? 3.754 -9.715 -27.658 1.00 81.38 333 LEU A O 1
ATOM 2628 N N . GLN A 1 334 ? 1.928 -8.865 -28.635 1.00 82.44 334 GLN A N 1
ATOM 2629 C CA . GLN A 1 334 ? 2.270 -9.282 -30.000 1.00 82.44 334 GLN A CA 1
ATOM 2630 C C . GLN A 1 334 ? 3.094 -8.238 -30.756 1.00 82.44 334 GLN A C 1
ATOM 2632 O O . GLN A 1 334 ? 3.467 -8.450 -31.915 1.00 82.44 334 GLN A O 1
ATOM 2637 N N . MET A 1 335 ? 3.361 -7.093 -30.130 1.00 80.25 335 MET A N 1
ATOM 2638 C CA . MET A 1 335 ? 4.048 -6.000 -30.781 1.00 80.25 335 MET A CA 1
ATOM 2639 C C . MET A 1 335 ? 5.477 -6.408 -31.115 1.00 80.25 335 MET A C 1
ATOM 2641 O O . MET A 1 335 ? 6.299 -6.715 -30.254 1.00 80.25 335 MET A O 1
ATOM 2645 N N . ARG A 1 336 ? 5.786 -6.382 -32.409 1.00 73.00 336 ARG A N 1
ATOM 2646 C CA . ARG A 1 336 ? 7.165 -6.440 -32.878 1.00 73.00 336 ARG A CA 1
ATOM 2647 C C . ARG A 1 336 ? 7.746 -5.044 -32.729 1.00 73.00 336 ARG A C 1
ATOM 2649 O O . ARG A 1 336 ? 7.421 -4.146 -33.501 1.00 73.00 336 ARG A O 1
ATOM 2656 N N . TYR A 1 337 ? 8.550 -4.873 -31.689 1.00 64.88 337 TYR A N 1
ATOM 2657 C CA . TYR A 1 337 ? 9.250 -3.622 -31.393 1.00 64.88 337 TYR A CA 1
ATOM 2658 C C . TYR A 1 337 ? 10.460 -3.393 -32.305 1.00 64.88 337 TYR A C 1
ATOM 2660 O O . TYR A 1 337 ? 10.983 -2.288 -32.360 1.00 64.88 337 TYR A O 1
ATOM 2668 N N . PHE A 1 338 ? 10.881 -4.430 -33.031 1.00 56.19 338 PHE A N 1
ATOM 2669 C CA . PHE A 1 338 ? 12.063 -4.422 -33.879 1.00 56.19 338 PHE A CA 1
ATOM 2670 C C . PHE A 1 338 ? 11.640 -4.455 -35.346 1.00 56.19 338 PHE A C 1
ATOM 2672 O O . PHE A 1 338 ? 10.981 -5.398 -35.791 1.00 56.19 338 PHE A O 1
ATOM 2679 N N . HIS A 1 339 ? 12.028 -3.424 -36.091 1.00 51.97 339 HIS A N 1
ATOM 2680 C CA . HIS A 1 339 ? 12.138 -3.515 -37.539 1.00 51.97 339 HIS A CA 1
ATOM 2681 C C . HIS A 1 339 ? 13.538 -4.060 -37.824 1.00 51.97 339 HIS A C 1
ATOM 2683 O O . HIS A 1 339 ? 14.519 -3.370 -37.556 1.00 51.97 339 HIS A O 1
ATOM 2689 N N . TYR A 1 340 ? 13.614 -5.324 -38.245 1.00 40.66 340 TYR A N 1
ATOM 2690 C CA . TYR A 1 340 ? 14.842 -5.880 -38.813 1.00 40.66 340 TYR A CA 1
ATOM 2691 C C . TYR A 1 340 ? 15.120 -5.254 -40.173 1.00 40.66 340 TYR A C 1
ATOM 2693 O O . TYR A 1 340 ? 14.133 -5.073 -40.927 1.00 40.66 340 TYR A O 1
#

Radius of gyration: 25.46 Å; chains: 1; bounding box: 70×49×69 Å

Organism: NCBI:txid111878

Foldseek 3Di:
DDVVVVVVVVVVDDDPVRVCVVCVPPDDDDDVVVVVVVVVLLDFPPQWDFDADPVRHGFWTFHQPQRVVLSLVLVVCVVLVPPNVPDPFAKEFEAQLFTAFIAGPVRHTSDGDPCRPDPVRHDDGIDGNDDDALVVLCCCCVPHNVVSQVCCQVQPHDHDNHGYHYDYHHAPDAPVSLCSQQLADDPDDPLDPDDPVQCPDPVRVCVSPVPVDDPVVVVVCVVVPPVPPPDRAQDQCDQHVNGDGGDRPPHNHPPVQVVLLVVLVVVLLVLLCVQLVHPDPDPPPPSSVVSSVVVQVVCCVQQVAHWQPADPVGGGPDGSVSSVSLVPDPCNVPDDSDDD

pLDDT: mean 73.25, std 16.28, range [35.44, 92.12]

Sequence (340 aa):
MSSYIIDLLEIGAFKYTQLKKLLKQDIVFPSYKVISQYRQEISLSQSVLFVTNPEGNSIGVSVPYFEILELTIQRHLLSFDSIVNNSQYPLSVRNADGLVGITDNTGFSLYVNTSPNSPFPFRAVCLIALKENHENVKFIMDTLVNPATKLIVEQGIAVENRHINVEIIRSIFDTKMAGLLDEAGGASCHLSTATGKEINSLEWARSGFPINRYITDANQLFHDINEDEIFALPSKKRCGITHHPTSEINILAASPLHAYLCVFRWYMLNIYHLDAGCKKWSPTCTKVQDSLKRIRSIIDAKCSIKIDVPSSQGGTSTTGNVARDCFRDKRFLQMRYFHY